Protein AF-A0A934MXG6-F1 (afdb_monomer_lite)

Organism: NCBI:txid2798579

pLDDT: mean 92.07, std 7.27, range [56.06, 98.56]

Radius of gyration: 24.78 Å; chains: 1; bounding box: 54×36×82 Å

Foldseek 3Di:
DALVLLLVLLVVLLVLQVVQVHQALQPDDLVSVLVSLCSNCVSLDVVQWDWDDDPQWIKTKHQPVVSHPDPDDARKMWMWTFRFPDRDSVSSSNGTRHIAITPDPDRGRSVSSVVVSCLSVDAAAEAELDPAWAWAAAPVRPHTPDIHGHDPQHKDWDWDWDWDDDDVPHTDIDIDTHDIDRDDDDDRSYAYEHAPVSQVSCVVVVDDDPRYWYFCCDPQFDADPVRHGPYGNDTDHD

Secondary structure (DSSP, 8-state):
--HHHHHHHHHHHHHHHHHTT-S-STTS-HHHHHHHHHHHHHHH-GGG-EEEE-SS-EEEEEEHHHH--SS-----EEEEEE--SS-SHHHHHHTEEEEEESS---S-HHHHHHHHHHHHHPPPEEEE-SSS-EEEE-TTSSSEEEEEPBPSS--EEEEEEEEEEEETTEEEEEEEEEEEES-PPP-TTEEEE--HHHHHHHHHTT---TTEEEE--STTEEE-TTS-EEEES-EE--

Structure (mmCIF, N/CA/C/O backbone):
data_AF-A0A934MXG6-F1
#
_entry.id   AF-A0A934MXG6-F1
#
loop_
_atom_site.group_PDB
_atom_site.id
_atom_site.type_symbol
_atom_site.label_atom_id
_atom_site.label_alt_id
_atom_site.label_comp_id
_atom_site.label_asym_id
_atom_site.label_entity_id
_atom_site.label_seq_id
_atom_site.pdbx_PDB_ins_code
_atom_site.Cartn_x
_atom_site.Cartn_y
_atom_site.Cartn_z
_atom_site.occupancy
_atom_site.B_iso_or_equiv
_atom_site.auth_seq_id
_atom_site.auth_comp_id
_atom_site.auth_asym_id
_atom_site.auth_atom_id
_atom_site.pdbx_PDB_model_num
ATOM 1 N N . MET A 1 1 ? -5.943 11.623 8.301 1.00 87.12 1 MET A N 1
ATOM 2 C CA . MET A 1 1 ? -4.930 11.814 9.369 1.00 87.12 1 MET A CA 1
ATOM 3 C C . MET A 1 1 ? -3.563 11.360 8.853 1.00 87.12 1 MET A C 1
ATOM 5 O O . MET A 1 1 ? -3.504 10.865 7.738 1.00 87.12 1 MET A O 1
ATOM 9 N N . ASN A 1 2 ? -2.461 11.552 9.590 1.00 85.00 2 ASN A N 1
ATOM 10 C CA . ASN A 1 2 ? -1.166 10.988 9.172 1.00 85.00 2 ASN A CA 1
ATOM 11 C C . ASN A 1 2 ? -0.964 9.570 9.741 1.00 85.00 2 ASN A C 1
ATOM 13 O O . ASN A 1 2 ? -1.601 9.197 10.732 1.00 85.00 2 ASN A O 1
ATOM 17 N N . LYS A 1 3 ? -0.053 8.806 9.130 1.00 87.62 3 LYS A N 1
ATOM 18 C CA . LYS A 1 3 ? 0.236 7.415 9.495 1.00 87.62 3 LYS A CA 1
ATOM 19 C C . LYS A 1 3 ? 0.686 7.240 10.951 1.00 87.62 3 LYS A C 1
ATOM 21 O O . LYS A 1 3 ? 0.215 6.333 11.631 1.00 87.62 3 LYS A O 1
ATOM 26 N N . GLN A 1 4 ? 1.529 8.138 11.463 1.00 89.44 4 GLN A N 1
ATOM 27 C CA . GLN A 1 4 ? 2.021 8.088 12.849 1.00 89.44 4 GLN A CA 1
ATOM 28 C C . GLN A 1 4 ? 0.892 8.257 13.874 1.00 89.44 4 GLN A C 1
ATOM 30 O O . GLN A 1 4 ? 0.852 7.561 14.888 1.00 89.44 4 GLN A O 1
ATOM 35 N N . SER A 1 5 ? -0.067 9.141 13.597 1.00 92.75 5 SER A N 1
ATOM 36 C CA . SER A 1 5 ? -1.247 9.316 14.440 1.00 92.75 5 SER A CA 1
ATOM 37 C C . SER A 1 5 ? -2.111 8.052 14.467 1.00 92.75 5 SER A C 1
ATOM 39 O O . SER A 1 5 ? -2.560 7.662 15.541 1.00 92.75 5 SER A O 1
ATOM 41 N N . LEU A 1 6 ? -2.302 7.377 13.326 1.00 94.06 6 LEU A N 1
ATOM 42 C CA . LEU A 1 6 ? -3.074 6.131 13.274 1.00 94.06 6 LEU A CA 1
ATOM 43 C C . LEU A 1 6 ? -2.370 5.003 14.044 1.00 94.06 6 LEU A C 1
ATOM 45 O O . LEU A 1 6 ? -2.997 4.334 14.865 1.00 94.06 6 LEU A O 1
ATOM 49 N N . ILE A 1 7 ? -1.056 4.845 13.845 1.00 94.31 7 ILE A N 1
ATOM 50 C CA . ILE A 1 7 ? -0.227 3.888 14.596 1.00 94.31 7 ILE A CA 1
ATOM 51 C C . ILE A 1 7 ? -0.359 4.125 16.103 1.00 94.31 7 ILE A C 1
ATOM 53 O O . ILE A 1 7 ? -0.551 3.175 16.863 1.00 94.31 7 ILE A O 1
ATOM 57 N N . SER A 1 8 ? -0.296 5.384 16.545 1.00 96.88 8 SER A N 1
ATOM 58 C CA . SER A 1 8 ? -0.428 5.735 17.961 1.00 96.88 8 SER A CA 1
ATOM 59 C C . SER A 1 8 ? -1.790 5.335 18.537 1.00 96.88 8 SER A C 1
ATOM 61 O O . SER A 1 8 ? -1.841 4.747 19.617 1.00 96.88 8 SER A O 1
ATOM 63 N N . VAL A 1 9 ? -2.884 5.605 17.818 1.00 97.88 9 VAL A N 1
ATOM 64 C CA . VAL A 1 9 ? -4.248 5.244 18.246 1.00 97.88 9 VAL A CA 1
ATOM 65 C C . VAL A 1 9 ? -4.397 3.728 18.379 1.00 97.88 9 VAL A C 1
ATOM 67 O O . VAL A 1 9 ? -4.868 3.240 19.407 1.00 97.88 9 VAL A O 1
ATOM 70 N N . LEU A 1 10 ? -3.947 2.973 17.375 1.00 96.88 10 LEU A N 1
ATOM 71 C CA . LEU A 1 10 ? -4.023 1.511 17.384 1.00 96.88 10 LEU A CA 1
ATOM 72 C C . LEU A 1 10 ? -3.145 0.890 18.478 1.00 96.88 10 LEU A C 1
ATOM 74 O O . LEU A 1 10 ? -3.556 -0.067 19.131 1.00 96.88 10 LEU A O 1
ATOM 78 N N . THR A 1 11 ? -1.967 1.462 18.731 1.00 97.81 11 THR A N 1
ATOM 79 C CA . THR A 1 11 ? -1.067 1.001 19.799 1.00 97.81 11 THR A CA 1
ATOM 80 C C . THR A 1 11 ? -1.686 1.216 21.181 1.00 97.81 11 THR A C 1
ATOM 82 O O . THR A 1 11 ? -1.666 0.303 22.002 1.00 97.81 11 THR A O 1
ATOM 85 N N . GLN A 1 12 ? -2.321 2.366 21.425 1.00 98.31 12 GLN A N 1
ATOM 86 C CA . GLN A 1 12 ? -3.043 2.623 22.679 1.00 98.31 12 GLN A CA 1
ATOM 87 C C . GLN A 1 12 ? -4.231 1.669 22.861 1.00 98.31 12 GLN A C 1
ATOM 89 O O . GLN A 1 12 ? -4.420 1.111 23.940 1.00 98.31 12 GLN A O 1
ATOM 94 N N . ALA A 1 13 ? -5.011 1.433 21.800 1.00 97.88 13 ALA A N 1
ATOM 95 C CA . ALA A 1 13 ? -6.092 0.451 21.824 1.00 97.88 13 ALA A CA 1
ATOM 96 C C . ALA A 1 13 ? -5.565 -0.941 22.203 1.00 97.88 13 ALA A C 1
ATOM 98 O O . ALA A 1 13 ? -6.087 -1.569 23.120 1.00 97.88 13 ALA A O 1
ATOM 99 N N . ARG A 1 14 ? -4.482 -1.388 21.557 1.00 97.56 14 ARG A N 1
ATOM 100 C CA . ARG A 1 14 ? -3.792 -2.650 21.853 1.00 97.56 14 ARG A CA 1
ATOM 101 C C . ARG A 1 14 ? -3.329 -2.748 23.309 1.00 97.56 14 ARG A C 1
ATOM 103 O O . ARG A 1 14 ? -3.493 -3.804 23.917 1.00 97.56 14 ARG A O 1
ATOM 110 N N . GLU A 1 15 ? -2.760 -1.685 23.874 1.00 98.19 15 GLU A N 1
ATOM 111 C CA . GLU A 1 15 ? -2.319 -1.657 25.276 1.00 98.19 15 GLU A CA 1
ATOM 112 C C . GLU A 1 15 ? -3.477 -1.886 26.251 1.00 98.19 15 GLU A C 1
ATOM 114 O O . GLU A 1 15 ? -3.315 -2.635 27.215 1.00 98.19 15 GLU A O 1
ATOM 119 N N . VAL A 1 16 ? -4.660 -1.326 25.974 1.00 98.12 16 VAL A N 1
ATOM 120 C CA . VAL A 1 16 ? -5.863 -1.595 26.776 1.00 98.12 16 VAL A CA 1
ATOM 121 C C . VAL A 1 16 ? -6.206 -3.084 26.748 1.00 98.12 16 VAL A C 1
ATOM 123 O O . VAL A 1 16 ? -6.416 -3.664 27.816 1.00 98.12 16 VAL A O 1
ATOM 126 N N . ILE A 1 17 ? -6.190 -3.720 25.567 1.00 97.50 17 ILE A N 1
ATOM 127 C CA . ILE A 1 17 ? -6.465 -5.162 25.427 1.00 97.50 17 ILE A CA 1
ATOM 128 C C . ILE A 1 17 ? -5.472 -5.971 26.271 1.00 97.50 17 ILE A C 1
ATOM 130 O O . ILE A 1 17 ? -5.886 -6.719 27.153 1.00 97.50 17 ILE A O 1
ATOM 134 N N . ILE A 1 18 ? -4.169 -5.742 26.095 1.00 97.50 18 ILE A N 1
ATOM 135 C CA . ILE A 1 18 ? -3.119 -6.478 26.817 1.00 97.50 18 ILE A CA 1
ATOM 136 C C . ILE A 1 18 ? -3.210 -6.257 28.331 1.00 97.50 18 ILE A C 1
ATOM 138 O O . ILE A 1 18 ? -3.056 -7.199 29.106 1.00 97.50 18 ILE A O 1
ATOM 142 N N . SER A 1 19 ? -3.485 -5.027 28.772 1.00 97.44 19 SER A N 1
ATOM 143 C CA . SER A 1 19 ? -3.585 -4.693 30.199 1.00 97.44 19 SER A CA 1
ATOM 144 C C . SER A 1 19 ? -4.732 -5.414 30.913 1.00 97.44 19 SER A C 1
ATOM 146 O O . SER A 1 19 ? -4.683 -5.593 32.130 1.00 97.44 19 SER A O 1
ATOM 148 N N . SER A 1 20 ? -5.746 -5.858 30.163 1.00 95.44 20 SER A N 1
ATOM 149 C CA . SER A 1 20 ? -6.853 -6.657 30.691 1.00 95.44 20 SER A CA 1
ATOM 150 C C . SER A 1 20 ? -6.495 -8.136 30.898 1.00 95.44 20 SER A C 1
ATOM 152 O O . SER A 1 20 ? -7.238 -8.845 31.573 1.00 95.44 20 SER A O 1
ATOM 154 N N . GLY A 1 21 ? -5.350 -8.585 30.366 1.00 96.25 21 GLY A N 1
ATOM 155 C CA . GLY A 1 21 ? -4.920 -9.985 30.349 1.00 96.25 21 GLY A CA 1
ATOM 156 C C . GLY A 1 21 ? -5.363 -10.761 29.105 1.00 96.25 21 GLY A C 1
ATOM 157 O O . GLY A 1 21 ? -4.988 -11.922 28.962 1.00 96.25 21 GLY A O 1
ATOM 158 N N . GLU A 1 22 ? -6.112 -10.124 28.205 1.00 96.50 22 GLU A N 1
ATOM 159 C CA . GLU A 1 22 ? -6.634 -10.731 26.982 1.00 96.50 22 GLU A CA 1
ATOM 160 C C . GLU A 1 22 ? -5.772 -10.402 25.753 1.00 96.50 22 GLU A C 1
ATOM 162 O O . GLU A 1 22 ? -5.008 -9.435 25.729 1.00 96.50 22 GLU A O 1
ATOM 167 N N . SER A 1 23 ? -5.934 -11.186 24.686 1.00 94.88 23 SER A N 1
ATOM 168 C CA . SER A 1 23 ? -5.445 -10.848 23.337 1.00 94.88 23 SER A CA 1
ATOM 169 C C . SER A 1 23 ? -6.574 -10.618 22.328 1.00 94.88 23 SER A C 1
ATOM 171 O O . SER A 1 23 ? -6.364 -10.019 21.270 1.00 94.88 23 SER A O 1
ATOM 173 N N . SER A 1 24 ? -7.788 -11.060 22.659 1.00 95.56 24 SER A N 1
ATOM 174 C CA . SER A 1 24 ? -8.982 -10.914 21.836 1.00 95.56 24 SER A CA 1
ATOM 175 C C . SER A 1 24 ? -9.861 -9.789 22.359 1.00 95.56 24 SER A C 1
ATOM 177 O O . SER A 1 24 ? -10.189 -9.748 23.543 1.00 95.56 24 SER A O 1
ATOM 179 N N . PHE A 1 25 ? -10.320 -8.910 21.468 1.00 96.75 25 PHE A N 1
ATOM 180 C CA . PHE A 1 25 ? -11.330 -7.919 21.824 1.00 96.75 25 PHE A CA 1
ATOM 181 C C . PHE A 1 25 ? -12.631 -8.575 22.289 1.00 96.75 25 PHE A C 1
ATOM 183 O O . PHE A 1 25 ? -13.301 -8.039 23.168 1.00 96.75 25 PHE A O 1
ATOM 190 N N . TYR A 1 26 ? -12.989 -9.733 21.727 1.00 95.44 26 TYR A N 1
ATOM 191 C CA . TYR A 1 26 ? -14.236 -10.423 22.049 1.00 95.44 26 TYR A CA 1
ATOM 192 C C . TYR A 1 26 ? -14.330 -10.800 23.535 1.00 95.44 26 TYR A C 1
ATOM 194 O O . TYR A 1 26 ? -15.397 -10.634 24.133 1.00 95.44 26 TYR A O 1
ATOM 202 N N . GLU A 1 27 ? -13.208 -11.202 24.134 1.00 96.25 27 GLU A N 1
ATOM 203 C CA . GLU A 1 27 ? -13.100 -11.631 25.537 1.00 96.25 27 GLU A CA 1
ATOM 204 C C . GLU A 1 27 ? -13.075 -10.459 26.535 1.00 96.25 27 GLU A C 1
ATOM 206 O O . GLU A 1 27 ? -13.244 -10.644 27.741 1.00 96.25 27 GLU A O 1
ATOM 211 N N . LEU A 1 28 ? -12.921 -9.219 26.056 1.00 97.56 28 LEU A N 1
ATOM 212 C CA . LEU A 1 28 ? -12.885 -8.054 26.932 1.00 97.56 28 LEU A CA 1
ATOM 213 C C . LEU A 1 28 ? -14.199 -7.849 27.683 1.00 97.56 28 LEU A C 1
ATOM 215 O O . LEU A 1 28 ? -15.308 -7.990 27.153 1.00 97.56 28 LEU A O 1
ATOM 219 N N . LYS A 1 29 ? -14.073 -7.356 28.916 1.00 97.44 29 LYS A N 1
ATOM 220 C CA . LYS A 1 29 ? -15.224 -6.861 29.672 1.00 97.44 29 LYS A CA 1
ATOM 221 C C . LYS A 1 29 ? -15.888 -5.706 28.909 1.00 97.44 29 LYS A C 1
ATOM 223 O O . LYS A 1 29 ? -15.181 -4.885 28.321 1.00 97.44 29 LYS A O 1
ATOM 228 N N . PRO A 1 30 ? -17.223 -5.544 28.991 1.00 97.00 30 PRO A N 1
ATOM 229 C CA . PRO A 1 30 ? -17.938 -4.484 28.271 1.00 97.00 30 PRO A CA 1
ATOM 230 C C . PRO A 1 30 ? -17.382 -3.073 28.508 1.00 97.00 30 PRO A C 1
ATOM 232 O O . PRO A 1 30 ? -17.355 -2.251 27.600 1.00 97.00 30 PRO A O 1
ATOM 235 N N . ARG A 1 31 ? -16.894 -2.800 29.723 1.00 96.94 31 ARG A N 1
ATOM 236 C CA . ARG A 1 31 ? -16.182 -1.563 30.067 1.00 96.94 31 ARG A CA 1
ATOM 237 C C . ARG A 1 31 ? -14.962 -1.334 29.171 1.00 96.94 31 ARG A C 1
ATOM 239 O O . ARG A 1 31 ? -14.821 -0.249 28.623 1.00 96.94 31 ARG A O 1
ATOM 246 N N . ASP A 1 32 ? -14.087 -2.327 29.052 1.00 97.81 32 ASP A N 1
ATOM 247 C CA . ASP A 1 32 ? -12.802 -2.174 28.367 1.00 97.81 32 ASP A CA 1
ATOM 248 C C . ASP A 1 32 ? -13.001 -2.180 26.838 1.00 97.81 32 ASP A C 1
ATOM 250 O O . ASP A 1 32 ? -12.331 -1.425 26.136 1.00 97.81 32 ASP A O 1
ATOM 254 N N . LYS A 1 33 ? -14.026 -2.892 26.331 1.00 98.44 33 LYS A N 1
ATOM 255 C CA . LYS A 1 33 ? -14.506 -2.753 24.938 1.00 98.44 33 LYS A CA 1
ATOM 256 C C . LYS A 1 33 ? -14.863 -1.307 24.599 1.00 98.44 33 LYS A C 1
ATOM 258 O O . LYS A 1 33 ? -14.431 -0.795 23.571 1.00 98.44 33 LYS A O 1
ATOM 263 N N . LYS A 1 34 ? -15.626 -0.640 25.474 1.00 98.38 34 LYS A N 1
ATOM 264 C CA . LYS A 1 34 ? -16.016 0.767 25.296 1.00 98.38 34 LYS A CA 1
ATOM 265 C C . LYS A 1 34 ? -14.810 1.703 25.322 1.00 98.38 34 LYS A C 1
ATOM 267 O O . LYS A 1 34 ? -14.761 2.620 24.517 1.00 98.38 34 LYS A O 1
ATOM 272 N N . VAL A 1 35 ? -13.825 1.446 26.188 1.00 98.38 35 VAL A N 1
ATOM 273 C CA . VAL A 1 35 ? -12.574 2.227 26.224 1.00 98.38 35 VAL A CA 1
ATOM 274 C C . VAL A 1 35 ? -11.819 2.110 24.900 1.00 98.38 35 VAL A C 1
ATOM 276 O O . VAL A 1 35 ? -11.440 3.129 24.330 1.00 98.38 35 VAL A O 1
ATOM 279 N N . VAL A 1 36 ? -11.635 0.892 24.382 1.00 98.56 36 VAL A N 1
ATOM 280 C CA . VAL A 1 36 ? -10.986 0.670 23.079 1.00 98.56 36 VAL A CA 1
ATOM 281 C C . VAL A 1 36 ? -11.765 1.350 21.951 1.00 98.56 36 VAL A C 1
ATOM 283 O O . VAL A 1 36 ? -11.168 2.054 21.141 1.00 98.56 36 VAL A O 1
ATOM 286 N N . PHE A 1 37 ? -13.090 1.191 21.919 1.00 98.56 37 PHE A N 1
ATOM 287 C CA . PHE A 1 37 ? -13.949 1.839 20.927 1.00 98.56 37 PHE A CA 1
ATOM 288 C C . PHE A 1 37 ? -13.811 3.364 20.960 1.00 98.56 37 PHE A C 1
ATOM 290 O O . PHE A 1 37 ? -13.547 3.975 19.930 1.00 98.56 37 PHE A O 1
ATOM 297 N N . ASP A 1 38 ? -13.907 3.980 22.141 1.00 98.50 38 ASP A N 1
ATOM 298 C CA . ASP A 1 38 ? -13.790 5.432 22.296 1.00 98.50 38 ASP A CA 1
ATOM 299 C C . ASP A 1 38 ? -12.409 5.941 21.880 1.00 98.50 38 ASP A C 1
ATOM 301 O O . ASP A 1 38 ? -12.314 6.983 21.232 1.00 98.50 38 ASP A O 1
ATOM 305 N N . LEU A 1 39 ? -11.339 5.220 22.227 1.00 98.31 39 LEU A N 1
ATOM 306 C CA . LEU A 1 39 ? -9.979 5.564 21.808 1.00 98.31 39 LEU A CA 1
ATOM 307 C C . LEU A 1 39 ? -9.860 5.583 20.282 1.00 98.31 39 LEU A C 1
ATOM 309 O O . LEU A 1 39 ? -9.341 6.548 19.720 1.00 98.31 39 LEU A O 1
ATOM 313 N N . VAL A 1 40 ? -10.365 4.546 19.611 1.00 98.19 40 VAL A N 1
ATOM 314 C CA . VAL A 1 40 ? -10.256 4.406 18.155 1.00 98.19 40 VAL A CA 1
ATOM 315 C C . VAL A 1 40 ? -11.153 5.411 17.429 1.00 98.19 40 VAL A C 1
ATOM 317 O O . VAL A 1 40 ? -10.662 6.160 16.585 1.00 98.19 40 VAL A O 1
ATOM 320 N N . ILE A 1 41 ? -12.438 5.499 17.791 1.00 97.94 41 ILE A N 1
ATOM 321 C CA . ILE A 1 41 ? -13.401 6.414 17.160 1.00 97.94 41 ILE A CA 1
ATOM 322 C C . ILE A 1 41 ? -12.981 7.875 17.335 1.00 97.94 41 ILE A C 1
ATOM 324 O O . ILE A 1 41 ? -13.028 8.643 16.373 1.00 97.94 41 ILE A O 1
ATOM 328 N N . ASN A 1 42 ? -12.543 8.281 18.531 1.00 97.38 42 ASN A N 1
ATOM 329 C CA . ASN A 1 42 ? -12.123 9.665 18.762 1.00 97.38 42 ASN A CA 1
ATOM 330 C C . ASN A 1 42 ? -10.749 9.959 18.153 1.00 97.38 42 ASN A C 1
ATOM 332 O O . ASN A 1 42 ? -10.539 11.055 17.635 1.00 97.38 42 ASN A O 1
ATOM 336 N N . GLY A 1 43 ? -9.827 8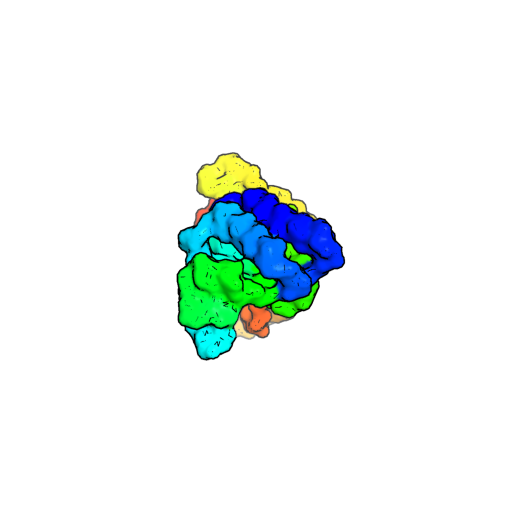.994 18.197 1.00 96.62 43 GLY A N 1
ATOM 337 C CA . GLY A 1 43 ? -8.478 9.143 17.657 1.00 96.62 43 GLY A CA 1
ATOM 338 C C . GLY A 1 43 ? -8.444 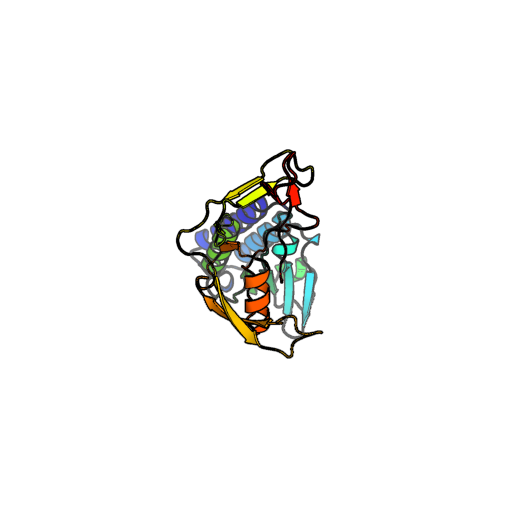9.268 16.133 1.00 96.62 43 GLY A C 1
ATOM 339 O O . GLY A 1 43 ? -7.672 10.061 15.596 1.00 96.62 43 GLY A O 1
ATOM 340 N N . ILE A 1 44 ? -9.302 8.519 15.438 1.00 96.12 44 ILE A N 1
ATOM 341 C CA . ILE A 1 44 ? -9.462 8.588 13.978 1.00 96.12 44 ILE A CA 1
ATOM 342 C C . ILE A 1 44 ? -10.433 9.713 13.579 1.00 96.12 44 ILE A C 1
ATOM 344 O O . ILE A 1 44 ? -10.235 10.398 12.573 1.00 96.12 44 ILE A O 1
ATOM 348 N N . GLY A 1 45 ? -11.456 9.943 14.402 1.00 95.94 45 GLY A N 1
ATOM 349 C CA . GLY A 1 45 ? -12.523 10.910 14.189 1.00 95.94 45 GLY A CA 1
ATOM 350 C C . GLY A 1 45 ? -13.792 10.242 13.662 1.00 95.94 45 GLY A C 1
ATOM 351 O O . GLY A 1 45 ? -13.816 9.720 12.554 1.00 95.94 45 GLY A O 1
ATOM 352 N N . ALA A 1 46 ? -14.885 10.347 14.421 1.00 93.38 46 ALA A N 1
ATOM 353 C CA . ALA A 1 46 ? -16.162 9.678 14.147 1.00 93.38 46 ALA A CA 1
ATOM 354 C C . ALA A 1 46 ? -16.715 9.867 12.721 1.00 93.38 46 ALA A C 1
ATOM 356 O O . ALA A 1 46 ? -17.357 8.972 12.188 1.00 93.38 46 ALA A O 1
ATOM 357 N N . ARG A 1 47 ? -16.447 11.010 12.075 1.00 93.88 47 ARG A N 1
ATOM 358 C CA . ARG A 1 47 ? -16.895 11.293 10.697 1.00 93.88 47 ARG A CA 1
ATOM 359 C C . ARG A 1 47 ? -16.199 10.454 9.624 1.00 93.88 47 ARG A C 1
ATOM 361 O O . ARG A 1 47 ? -16.643 10.479 8.484 1.00 93.88 47 ARG A O 1
ATOM 368 N N . GLN A 1 48 ? -15.099 9.792 9.968 1.00 94.88 48 GLN A N 1
ATOM 369 C CA . GLN A 1 48 ? -14.386 8.891 9.066 1.00 94.88 48 GLN A CA 1
ATOM 370 C C . GLN A 1 48 ? -14.975 7.479 9.067 1.00 94.88 48 GLN A C 1
ATOM 372 O O . GLN A 1 48 ? -14.595 6.670 8.229 1.00 94.88 48 GLN A O 1
ATOM 377 N N . PHE A 1 49 ? -15.877 7.178 10.005 1.00 96.25 49 PHE A N 1
ATOM 378 C CA . PHE A 1 49 ? -16.522 5.879 10.073 1.00 96.25 49 PHE A CA 1
ATOM 379 C C . PHE A 1 49 ? -17.827 5.892 9.290 1.00 96.25 49 PHE A C 1
ATOM 381 O O . PHE A 1 49 ? -18.697 6.733 9.525 1.00 96.25 49 PHE A O 1
ATOM 388 N N . SER A 1 50 ? -17.970 4.923 8.394 1.00 96.31 50 SER A N 1
ATOM 389 C CA . SER A 1 50 ? -19.265 4.544 7.851 1.00 96.31 50 SER A CA 1
ATOM 390 C C . SER A 1 50 ? -19.950 3.606 8.835 1.00 96.31 50 SER A C 1
ATOM 392 O O . SER A 1 50 ? -19.321 2.699 9.387 1.00 96.31 50 SER A O 1
ATOM 394 N N . THR A 1 51 ? -21.240 3.822 9.059 1.00 96.38 51 THR A N 1
ATOM 395 C CA . THR A 1 51 ? -22.062 2.939 9.882 1.00 96.38 51 THR A CA 1
ATOM 396 C C . THR A 1 51 ? -23.169 2.339 9.049 1.00 96.38 51 THR A C 1
ATOM 398 O O . THR A 1 51 ? -23.921 3.079 8.413 1.00 96.38 51 THR A O 1
ATOM 401 N N . ASP A 1 52 ? -23.304 1.028 9.105 1.00 94.00 52 ASP A N 1
ATOM 402 C CA . ASP A 1 52 ? -24.363 0.297 8.419 1.00 94.00 52 ASP A CA 1
ATOM 403 C C . ASP A 1 52 ? -24.697 -0.972 9.224 1.00 94.00 52 ASP A C 1
ATOM 405 O O . ASP A 1 52 ? -24.121 -1.205 10.293 1.00 94.00 52 ASP A O 1
ATOM 409 N N . GLY A 1 53 ? -25.709 -1.725 8.815 1.00 89.56 53 GLY A N 1
ATOM 410 C CA . GLY A 1 53 ? -26.178 -2.890 9.551 1.00 89.56 53 GLY A CA 1
ATOM 411 C C . GLY A 1 53 ? -27.122 -3.764 8.743 1.00 89.56 53 GLY A C 1
ATOM 412 O O . GLY A 1 53 ? -27.734 -3.326 7.770 1.00 89.56 53 GLY A O 1
ATOM 413 N N . ASP A 1 54 ? -27.244 -5.014 9.169 1.00 84.50 54 ASP A N 1
ATOM 414 C CA . ASP A 1 54 ? -28.130 -5.999 8.568 1.00 84.50 54 ASP A CA 1
ATOM 415 C C . AS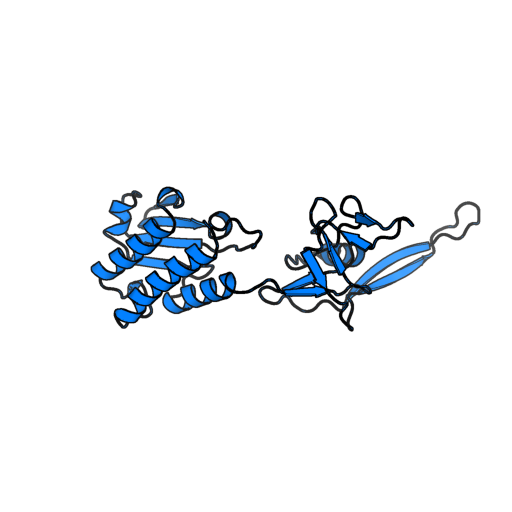P A 1 54 ? -28.968 -6.723 9.641 1.00 84.50 54 ASP A C 1
ATOM 417 O O . ASP A 1 54 ? -29.231 -6.190 10.719 1.00 84.50 54 ASP A O 1
ATOM 421 N N . SER A 1 55 ? -29.466 -7.923 9.330 1.00 82.12 55 SER A N 1
ATOM 422 C CA . SER A 1 55 ? -30.306 -8.688 10.253 1.00 82.12 55 SER A CA 1
ATOM 423 C C . SER A 1 55 ? -29.601 -9.169 11.526 1.00 82.12 55 SER A C 1
ATOM 425 O O . SER A 1 55 ? -30.298 -9.517 12.479 1.00 82.12 55 SER A O 1
ATOM 427 N N . ASP A 1 56 ? -28.267 -9.262 11.542 1.00 82.81 56 ASP A N 1
ATOM 428 C CA . ASP A 1 56 ? -27.511 -9.853 12.650 1.00 82.81 56 ASP A CA 1
ATOM 429 C C . ASP A 1 56 ? -26.741 -8.836 13.509 1.00 82.81 56 ASP A C 1
ATOM 431 O O . ASP A 1 56 ? -26.329 -9.162 14.633 1.00 82.81 56 ASP A O 1
ATOM 435 N N . GLY A 1 57 ? -26.648 -7.586 13.049 1.00 91.56 57 GLY A N 1
ATOM 436 C CA . GLY A 1 57 ? -26.117 -6.480 13.827 1.00 91.56 57 GLY A CA 1
ATOM 437 C C . GLY A 1 57 ? -25.770 -5.245 13.003 1.00 91.56 57 GLY A C 1
ATOM 438 O O . GLY A 1 57 ? -26.190 -5.066 11.864 1.00 91.56 57 GLY A O 1
ATOM 439 N N . CYS A 1 58 ? -24.977 -4.374 13.616 1.00 94.94 58 CYS A N 1
ATOM 440 C CA . CYS A 1 58 ? -24.477 -3.141 13.026 1.00 94.94 58 CYS A CA 1
ATOM 441 C C . CYS A 1 58 ? -22.952 -3.102 13.080 1.00 94.94 58 CYS A C 1
ATOM 443 O O . CYS A 1 58 ? -22.324 -3.629 14.006 1.00 94.94 58 CYS A O 1
ATOM 445 N N . PHE A 1 59 ? -22.360 -2.390 12.131 1.00 94.56 59 PHE A N 1
ATOM 446 C CA . PHE A 1 59 ? -20.930 -2.167 12.047 1.00 94.56 59 PHE A CA 1
ATOM 447 C C . PHE A 1 59 ? -20.592 -0.684 11.941 1.00 94.56 59 PHE A C 1
ATOM 449 O O . PHE A 1 59 ? -21.326 0.111 11.359 1.00 94.56 59 PHE A O 1
ATOM 456 N N . ALA A 1 60 ? -19.449 -0.322 12.516 1.00 97.00 60 ALA A N 1
ATOM 457 C CA . ALA A 1 60 ? -18.767 0.938 12.266 1.00 97.00 60 ALA A CA 1
ATOM 458 C C . ALA A 1 60 ? -17.423 0.607 11.625 1.00 97.00 60 ALA A C 1
ATOM 460 O O . ALA A 1 60 ? -16.624 -0.115 12.223 1.00 97.00 60 ALA A O 1
ATOM 461 N N . SER A 1 61 ? -17.186 1.120 10.425 1.00 96.00 61 SER A N 1
ATOM 462 C CA . SER A 1 61 ? -16.048 0.753 9.583 1.00 96.00 61 SER A CA 1
ATOM 463 C C . SER A 1 61 ? -15.302 1.977 9.062 1.00 96.00 61 SER A C 1
ATOM 465 O O . SER A 1 61 ? -15.920 3.003 8.779 1.00 96.00 61 SER A O 1
ATOM 467 N N . ALA A 1 62 ? -13.979 1.886 8.951 1.00 95.25 62 ALA A N 1
ATOM 468 C CA . ALA A 1 62 ? -13.146 2.908 8.327 1.00 95.25 62 ALA A CA 1
ATOM 469 C C . ALA A 1 62 ? -12.049 2.266 7.466 1.00 95.25 62 ALA A C 1
ATOM 471 O O . ALA A 1 62 ? -11.300 1.410 7.943 1.00 95.25 62 ALA A O 1
ATOM 472 N N . ASP A 1 63 ? -11.939 2.732 6.224 1.00 92.50 63 ASP A N 1
ATOM 473 C CA . ASP A 1 63 ? -10.908 2.342 5.257 1.00 92.50 63 ASP A CA 1
ATOM 474 C C . ASP A 1 63 ? -9.561 2.975 5.642 1.00 92.50 63 ASP A C 1
ATOM 476 O O . ASP A 1 63 ? -9.422 4.200 5.683 1.00 92.50 63 ASP A O 1
ATOM 480 N N . VAL A 1 64 ? -8.555 2.147 5.932 1.00 91.44 64 VAL A N 1
ATOM 481 C CA . VAL A 1 64 ? -7.232 2.611 6.371 1.00 91.44 64 VAL A CA 1
ATOM 482 C C . VAL A 1 64 ? -6.527 3.428 5.290 1.00 91.44 64 VAL A C 1
ATOM 484 O O . VAL A 1 64 ? -5.904 4.438 5.625 1.00 91.44 64 VAL A O 1
ATOM 487 N N . GLY A 1 65 ? -6.635 3.030 4.022 1.00 87.38 65 GLY A N 1
ATOM 488 C CA . GLY A 1 65 ? -6.053 3.743 2.886 1.00 87.38 65 GLY A CA 1
ATOM 489 C C . GLY A 1 65 ? -6.667 5.131 2.702 1.00 87.38 65 GLY A C 1
ATOM 490 O O . GLY A 1 65 ? -5.954 6.088 2.418 1.00 87.38 65 GLY A O 1
ATOM 491 N N . ALA A 1 66 ? -7.969 5.282 2.958 1.00 88.56 66 ALA A N 1
ATOM 492 C CA . ALA A 1 66 ? -8.635 6.585 2.956 1.00 88.56 66 ALA A CA 1
ATOM 493 C C . ALA A 1 66 ? -8.266 7.456 4.175 1.00 88.56 66 ALA A C 1
ATOM 495 O O . ALA A 1 66 ? -8.314 8.689 4.106 1.00 88.56 66 ALA A O 1
ATOM 496 N N . LEU A 1 67 ? -7.900 6.837 5.306 1.00 88.88 67 LEU A N 1
ATOM 497 C CA . LEU A 1 67 ? -7.504 7.550 6.523 1.00 88.88 67 LEU A CA 1
ATOM 498 C C . LEU A 1 67 ? -6.112 8.171 6.431 1.00 88.88 67 LEU A C 1
ATOM 500 O O . LEU A 1 67 ? -5.902 9.246 7.007 1.00 88.88 67 LEU A O 1
ATOM 504 N N . ILE A 1 68 ? -5.158 7.498 5.790 1.00 85.31 68 ILE A N 1
ATOM 505 C CA . ILE A 1 68 ? -3.771 7.956 5.682 1.00 85.31 68 ILE A CA 1
ATOM 506 C C . ILE A 1 68 ? -3.588 8.800 4.422 1.00 85.31 68 ILE A C 1
ATOM 508 O O . ILE A 1 68 ? -3.961 8.422 3.324 1.00 85.31 68 ILE A O 1
ATOM 512 N N . SER A 1 69 ? -3.027 9.996 4.586 1.00 66.06 69 SER A N 1
ATOM 513 C CA . SER A 1 69 ? -2.810 10.934 3.479 1.00 66.06 69 SER A CA 1
ATOM 514 C C . SER A 1 69 ? -1.484 10.721 2.737 1.00 66.06 69 SER A C 1
ATOM 516 O O . SER A 1 69 ? -1.027 11.644 2.067 1.00 66.06 69 SER A O 1
ATOM 518 N N . ASP A 1 70 ? -0.807 9.593 2.953 1.00 64.06 70 ASP A N 1
ATOM 519 C CA . ASP A 1 70 ? 0.437 9.253 2.262 1.00 64.06 70 ASP A CA 1
ATOM 520 C C . ASP A 1 70 ? 0.158 8.256 1.129 1.00 64.06 70 ASP A C 1
ATOM 522 O O . ASP A 1 70 ? -0.845 7.551 1.156 1.00 64.06 70 ASP A O 1
ATOM 526 N N . ASP A 1 71 ? 1.025 8.206 0.111 1.00 56.06 71 ASP A N 1
ATOM 527 C CA . ASP A 1 71 ? 0.878 7.331 -1.068 1.00 56.06 71 ASP A CA 1
ATOM 528 C C . ASP A 1 71 ? 1.048 5.826 -0.731 1.00 56.06 71 ASP A C 1
ATOM 530 O O . ASP A 1 71 ? 1.399 5.010 -1.589 1.00 56.06 71 ASP A O 1
ATOM 534 N N . THR A 1 72 ? 0.842 5.430 0.530 1.00 63.00 72 THR A N 1
ATOM 535 C CA . THR A 1 72 ? 0.881 4.033 0.950 1.00 63.00 72 THR A CA 1
ATOM 536 C C . THR A 1 72 ? -0.397 3.348 0.478 1.00 63.00 72 THR A C 1
ATOM 538 O O . THR A 1 72 ? -1.479 3.579 1.011 1.00 63.00 72 THR A O 1
ATOM 541 N N . PHE A 1 73 ? -0.274 2.456 -0.502 1.00 64.44 73 PHE A N 1
ATOM 542 C CA . PHE A 1 73 ? -1.384 1.591 -0.885 1.00 64.44 73 PHE A CA 1
ATOM 543 C C . PHE A 1 73 ? -1.625 0.548 0.217 1.00 64.44 73 PHE A C 1
ATOM 545 O O . PHE A 1 73 ? -0.825 -0.374 0.392 1.00 64.44 73 PHE A O 1
ATOM 552 N N . VAL A 1 74 ? -2.707 0.718 0.980 1.00 74.56 74 VAL A N 1
ATOM 553 C CA . VAL A 1 74 ? -3.128 -0.189 2.055 1.00 74.56 74 VAL A CA 1
ATOM 554 C C . VAL A 1 74 ? -4.611 -0.500 1.874 1.00 74.56 74 VAL A C 1
ATOM 556 O O . VAL A 1 74 ? -5.441 0.392 2.006 1.00 74.56 74 VAL A O 1
ATOM 559 N N . ASP A 1 75 ? -4.925 -1.761 1.587 1.00 80.25 75 ASP A N 1
ATOM 560 C CA . ASP A 1 75 ? -6.294 -2.278 1.435 1.00 80.25 75 ASP A CA 1
ATOM 561 C C . ASP A 1 75 ? -6.726 -2.982 2.735 1.00 80.25 75 ASP A C 1
ATOM 563 O O . ASP A 1 75 ? -6.900 -4.196 2.791 1.00 80.25 75 ASP A O 1
ATOM 567 N N . ASP A 1 76 ? -6.748 -2.221 3.831 1.00 88.56 76 ASP A N 1
ATOM 568 C CA . ASP A 1 76 ? -7.083 -2.697 5.175 1.00 88.56 76 ASP A CA 1
ATOM 569 C C . ASP A 1 76 ? -8.257 -1.888 5.739 1.00 88.56 76 ASP A C 1
ATOM 571 O O . ASP A 1 76 ? -8.399 -0.696 5.463 1.00 88.56 76 ASP A O 1
ATOM 575 N N . GLU A 1 77 ? -9.053 -2.507 6.608 1.00 92.38 77 GLU A N 1
ATOM 576 C CA . GLU A 1 77 ? -10.200 -1.860 7.248 1.00 92.38 77 GLU A CA 1
ATOM 577 C C . GLU A 1 77 ? -10.121 -1.956 8.777 1.00 92.38 77 GLU A C 1
ATOM 579 O O . GLU A 1 77 ? -9.529 -2.877 9.346 1.00 92.38 77 GLU A O 1
ATOM 584 N N . ILE A 1 78 ? -10.717 -0.987 9.464 1.00 95.50 78 ILE A N 1
ATOM 585 C CA . ILE A 1 78 ? -10.921 -0.985 10.914 1.00 95.50 78 ILE A CA 1
ATOM 586 C C . ILE A 1 78 ? -12.419 -1.111 11.155 1.00 95.50 78 ILE A C 1
ATOM 588 O O . ILE A 1 78 ? -13.162 -0.196 10.810 1.00 95.50 78 ILE A O 1
ATOM 592 N N . VAL A 1 79 ? -12.860 -2.213 11.766 1.00 95.81 79 VAL A N 1
ATOM 593 C CA . VAL A 1 79 ? -14.289 -2.532 11.900 1.00 95.81 79 VAL A CA 1
ATOM 594 C C . VAL A 1 79 ? -14.647 -2.893 13.332 1.00 95.81 79 VAL A C 1
ATOM 596 O O . VAL A 1 79 ? -14.094 -3.827 13.910 1.00 95.81 79 VAL A O 1
ATOM 599 N N . PHE A 1 80 ? -15.639 -2.209 13.890 1.00 96.62 80 PHE A N 1
ATOM 600 C CA . PHE A 1 80 ? -16.332 -2.641 15.098 1.00 96.62 80 PHE A CA 1
ATOM 601 C C . PHE A 1 80 ? -17.678 -3.242 14.735 1.00 96.62 80 PHE A C 1
ATOM 603 O O . PHE A 1 80 ? -18.460 -2.601 14.040 1.00 96.62 80 PHE A O 1
ATOM 610 N N . PHE A 1 81 ? -17.969 -4.428 15.261 1.00 95.25 81 PHE A N 1
ATOM 611 C CA . PHE A 1 81 ? -19.272 -5.071 15.124 1.00 95.25 81 PHE A CA 1
ATOM 612 C C . PHE A 1 81 ? -20.025 -5.075 16.456 1.00 95.25 81 PHE A C 1
ATOM 614 O O . PHE A 1 81 ? -19.450 -5.234 17.543 1.00 95.25 81 PHE A O 1
ATOM 621 N N . SER A 1 82 ? -21.336 -4.906 16.369 1.00 95.88 82 SER A N 1
ATOM 622 C CA . SER A 1 82 ? -22.242 -4.750 17.495 1.00 95.88 82 SER A CA 1
ATOM 623 C C . SER A 1 82 ? -23.574 -5.429 17.205 1.00 95.88 82 SER A C 1
ATOM 625 O O . SER A 1 82 ? -24.048 -5.400 16.079 1.00 95.88 82 SER A O 1
ATOM 627 N N . ARG A 1 83 ? -24.223 -5.990 18.231 1.00 95.06 83 ARG A N 1
ATOM 628 C CA . ARG A 1 83 ? -25.573 -6.584 18.102 1.00 95.06 83 ARG A CA 1
ATOM 629 C C . ARG A 1 83 ? -26.703 -5.555 18.208 1.00 95.06 83 ARG A C 1
ATOM 631 O O . ARG A 1 83 ? -27.840 -5.908 18.506 1.00 95.06 83 ARG A O 1
ATOM 638 N N . SER A 1 84 ? -26.375 -4.280 18.047 1.00 92.31 84 SER A N 1
ATOM 639 C CA . SER A 1 84 ? -27.350 -3.199 18.015 1.00 92.31 84 SER A CA 1
ATOM 640 C C . SER A 1 84 ? -28.298 -3.359 16.824 1.00 92.31 84 SER A C 1
ATOM 642 O O . SER A 1 84 ? -27.867 -3.743 15.742 1.00 92.31 84 SER A O 1
ATOM 644 N N . GLU A 1 85 ? -29.565 -2.990 17.007 1.00 90.69 85 GLU A N 1
ATOM 645 C CA . GLU A 1 85 ? -30.539 -2.816 15.914 1.00 90.69 85 GLU A CA 1
ATOM 646 C C . GLU A 1 85 ? -30.424 -1.429 15.248 1.00 90.69 85 GLU A C 1
ATOM 648 O O . GLU A 1 85 ? -31.071 -1.150 14.241 1.00 90.69 85 GLU A O 1
ATOM 653 N N . TYR A 1 86 ? -29.616 -0.536 15.829 1.00 92.69 86 TYR A N 1
ATOM 654 C CA . TYR A 1 86 ? -29.407 0.835 15.367 1.00 92.69 86 TYR A CA 1
ATOM 655 C C . TYR A 1 86 ? -27.944 1.086 15.010 1.00 92.69 86 TYR A C 1
ATOM 657 O O . TYR A 1 86 ? -27.038 0.756 15.781 1.00 92.69 86 TYR A O 1
ATOM 665 N N . THR A 1 87 ? -27.726 1.762 13.885 1.00 94.00 87 THR A N 1
ATOM 666 C CA . THR A 1 87 ? -26.398 2.000 13.303 1.00 94.00 87 THR A CA 1
ATOM 667 C C . THR A 1 87 ? -25.666 3.212 13.883 1.00 94.00 87 THR A C 1
ATOM 669 O O . THR A 1 87 ? -24.507 3.438 13.561 1.00 94.00 87 THR A O 1
ATOM 672 N N . LEU A 1 88 ? -26.284 4.004 14.766 1.00 95.50 88 LEU A N 1
ATOM 673 C CA . LEU A 1 88 ? -25.588 5.136 15.388 1.00 95.50 88 LEU A CA 1
ATOM 674 C C . LEU A 1 88 ? -24.434 4.641 16.274 1.00 95.50 88 LEU A C 1
ATOM 676 O O . LEU A 1 88 ? -24.578 3.662 17.007 1.00 95.50 88 LEU A O 1
ATOM 680 N N . LEU A 1 89 ? -23.307 5.362 16.262 1.00 96.44 89 LEU A N 1
ATOM 681 C CA . LEU A 1 89 ? -22.095 4.975 16.997 1.00 96.44 89 LEU A CA 1
ATOM 682 C C . LEU A 1 89 ? -22.339 4.753 18.497 1.00 96.44 89 LEU A C 1
ATOM 684 O O . LEU A 1 89 ? -21.788 3.811 19.059 1.00 96.44 89 LEU A O 1
ATOM 688 N N . ASP A 1 90 ? -23.198 5.558 19.129 1.00 96.00 90 ASP A N 1
ATOM 689 C CA . ASP A 1 90 ? -23.553 5.390 20.544 1.00 96.00 90 ASP A CA 1
ATOM 690 C C . ASP A 1 90 ? -24.287 4.062 20.798 1.00 96.00 90 ASP A C 1
ATOM 692 O O . ASP A 1 90 ? -24.013 3.374 21.782 1.00 96.00 90 ASP A O 1
ATOM 696 N N . ASN A 1 91 ? -25.171 3.647 19.884 1.00 95.19 91 ASN A N 1
ATOM 697 C CA . ASN A 1 91 ? -25.867 2.365 19.981 1.00 95.19 91 ASN A CA 1
ATOM 698 C C . ASN A 1 91 ? -24.918 1.186 19.720 1.00 95.19 91 ASN A C 1
ATOM 700 O O . ASN A 1 91 ? -24.937 0.195 20.457 1.00 95.19 91 ASN A O 1
ATOM 704 N N . ILE A 1 92 ? -24.040 1.317 18.718 1.00 96.69 92 ILE A N 1
ATOM 705 C CA . ILE A 1 92 ? -22.992 0.333 18.420 1.00 96.69 92 ILE A CA 1
ATOM 706 C C . ILE A 1 92 ? -22.111 0.124 19.658 1.00 96.69 92 ILE A C 1
ATOM 708 O O . ILE A 1 92 ? -21.923 -1.017 20.091 1.00 96.69 92 ILE A O 1
ATOM 712 N N . ARG A 1 93 ? -21.649 1.219 20.276 1.00 97.50 93 ARG A N 1
ATOM 713 C CA . ARG A 1 93 ? -20.797 1.238 21.473 1.00 97.50 93 ARG A CA 1
ATOM 714 C C . ARG A 1 93 ? -21.380 0.456 22.649 1.00 97.50 93 ARG A C 1
ATOM 716 O O . ARG A 1 93 ? -20.638 -0.151 23.425 1.00 97.50 93 ARG A O 1
ATOM 723 N N . ASP A 1 94 ? -22.698 0.465 22.811 1.00 96.25 94 ASP A N 1
ATOM 724 C CA . ASP A 1 94 ? -23.353 -0.157 23.959 1.00 96.25 94 ASP A CA 1
ATOM 725 C C . ASP A 1 94 ? -23.483 -1.682 23.865 1.00 96.25 94 ASP A C 1
ATOM 727 O O . ASP A 1 94 ? -23.667 -2.331 24.897 1.00 96.25 94 ASP A O 1
ATOM 731 N N . SER A 1 95 ? -23.304 -2.264 22.676 1.00 95.12 95 SER A N 1
ATOM 732 C CA . SER A 1 95 ? -23.447 -3.710 22.438 1.00 95.12 95 SER A CA 1
ATOM 733 C C . SER A 1 95 ? -22.326 -4.318 21.578 1.00 95.12 95 SER A C 1
ATOM 735 O O . SER A 1 95 ? -22.532 -5.281 20.836 1.00 95.12 95 SER A O 1
ATOM 737 N N . LEU A 1 96 ? -21.110 -3.779 21.729 1.00 97.06 96 LEU A N 1
ATOM 738 C CA . LEU A 1 96 ? -19.892 -4.231 21.050 1.00 97.06 96 LEU A CA 1
ATOM 739 C C . LEU A 1 96 ? -19.595 -5.714 21.283 1.00 97.06 96 LEU A C 1
ATOM 741 O O . LEU A 1 96 ? -19.561 -6.206 22.417 1.00 97.06 96 LEU A O 1
ATOM 745 N N . THR A 1 97 ? -19.272 -6.404 20.198 1.00 94.44 97 THR A N 1
ATOM 746 C CA . THR A 1 97 ? -18.916 -7.825 20.225 1.00 94.44 97 THR A CA 1
ATOM 747 C C . THR A 1 97 ? -17.520 -8.057 19.680 1.00 94.44 97 THR A C 1
ATOM 749 O O . THR A 1 97 ? -16.712 -8.636 20.405 1.00 94.44 97 THR A O 1
ATOM 752 N N . SER A 1 98 ? -17.213 -7.526 18.496 1.00 94.19 98 SER A N 1
ATOM 753 C CA . SER A 1 98 ? -15.944 -7.762 17.807 1.00 94.19 98 SER A CA 1
ATOM 754 C C . SER A 1 98 ? -15.267 -6.466 17.374 1.00 94.19 98 SER A C 1
ATOM 756 O O . SER A 1 98 ? -15.920 -5.450 17.133 1.00 94.19 98 SER A O 1
ATOM 758 N N . PHE A 1 99 ? -13.944 -6.539 17.254 1.00 95.88 99 PHE A N 1
ATOM 759 C CA . PHE A 1 99 ? -13.100 -5.494 16.697 1.00 95.88 99 PHE A CA 1
ATOM 760 C C . PHE A 1 99 ? -12.085 -6.143 15.756 1.00 95.88 99 PHE A C 1
ATOM 762 O O . PHE A 1 99 ? -11.272 -6.965 16.190 1.00 95.88 99 PHE A O 1
ATOM 769 N N . TYR A 1 100 ? -12.164 -5.783 14.481 1.00 92.69 100 TYR A N 1
ATOM 770 C CA . TYR A 1 100 ? -11.333 -6.300 13.405 1.00 92.69 100 TYR A CA 1
ATOM 771 C C . TYR A 1 100 ? -10.440 -5.194 12.857 1.00 92.69 100 TYR A C 1
ATOM 773 O O . TYR A 1 100 ? -10.841 -4.032 12.772 1.00 92.69 100 TYR A O 1
ATOM 781 N N . VAL A 1 101 ? -9.213 -5.575 12.513 1.00 91.88 101 VAL A N 1
ATOM 782 C CA . VAL A 1 101 ? -8.194 -4.669 11.991 1.00 91.88 101 VAL A CA 1
ATOM 783 C C . VAL A 1 101 ? -7.447 -5.373 10.863 1.00 91.88 101 VAL A C 1
ATOM 785 O O . VAL A 1 101 ? -6.840 -6.425 11.076 1.00 91.88 101 VAL A O 1
ATOM 788 N N . GLY A 1 102 ? -7.471 -4.764 9.682 1.00 84.94 102 GLY A N 1
ATOM 789 C CA . GLY A 1 102 ? -6.882 -5.280 8.454 1.00 84.94 102 GLY A CA 1
ATOM 790 C C . GLY A 1 102 ? -7.712 -6.352 7.751 1.00 84.94 102 GLY A C 1
ATOM 791 O O . GLY A 1 102 ? -8.906 -6.486 7.987 1.00 84.94 102 GLY A O 1
ATOM 792 N N . ASP A 1 103 ? -7.055 -7.134 6.899 1.00 68.19 103 ASP A N 1
ATOM 793 C CA . ASP A 1 103 ? -7.641 -8.209 6.078 1.00 68.19 103 ASP A CA 1
ATOM 794 C C . ASP A 1 103 ? -8.267 -9.408 6.830 1.00 68.19 103 ASP A C 1
ATOM 796 O O . ASP A 1 103 ? -8.818 -10.313 6.200 1.00 68.19 103 ASP A O 1
ATOM 800 N N . ASN A 1 104 ? -8.164 -9.480 8.162 1.00 61.19 104 ASN A N 1
ATOM 801 C CA . ASN A 1 104 ? -8.422 -10.712 8.909 1.00 61.19 104 ASN A CA 1
ATOM 802 C C . ASN A 1 104 ? -9.474 -10.559 10.015 1.00 61.19 104 ASN A C 1
ATOM 804 O O . ASN A 1 104 ? -9.294 -9.801 10.969 1.00 61.19 104 ASN A O 1
ATOM 808 N N . GLN A 1 105 ? -10.468 -11.456 10.008 1.00 64.88 105 GLN A N 1
ATOM 809 C CA . GLN A 1 105 ? -11.282 -11.795 11.186 1.00 64.88 105 GLN A CA 1
ATOM 810 C C . GLN A 1 105 ? -10.496 -12.659 12.196 1.00 64.88 105 GLN A C 1
ATOM 812 O O . GLN A 1 105 ? -10.959 -13.700 12.661 1.00 64.88 105 GLN A O 1
ATOM 817 N N . SER A 1 106 ? -9.258 -12.261 12.503 1.00 70.50 106 SER A N 1
ATOM 818 C CA . SER A 1 106 ? -8.411 -12.945 13.483 1.00 70.50 106 SER A CA 1
ATOM 819 C C . SER A 1 106 ? -9.079 -12.914 14.855 1.00 70.50 106 SER A C 1
ATOM 821 O O . SER A 1 106 ? -9.465 -11.849 15.334 1.00 70.50 106 SER A O 1
ATOM 823 N N . SER A 1 107 ? -9.155 -14.065 15.524 1.00 79.56 107 SER A N 1
ATOM 824 C CA . SER A 1 107 ? -9.630 -14.137 16.911 1.00 79.56 107 SER A CA 1
ATOM 825 C C . SER A 1 107 ? -8.675 -13.448 17.896 1.00 79.56 107 SER A C 1
ATOM 827 O O . SER A 1 107 ? -9.087 -13.095 18.996 1.00 79.56 107 SER A O 1
ATOM 829 N N . ASP A 1 108 ? -7.413 -13.247 17.504 1.00 92.12 108 ASP A N 1
ATOM 830 C CA . ASP A 1 108 ? -6.398 -12.490 18.240 1.00 92.12 108 ASP A CA 1
ATOM 831 C C . ASP A 1 108 ? -6.314 -11.068 17.667 1.00 92.12 108 ASP A C 1
ATOM 833 O O . ASP A 1 108 ? -5.758 -10.850 16.580 1.00 92.12 108 ASP A O 1
ATOM 837 N N . THR A 1 109 ? -6.909 -10.116 18.385 1.00 94.81 109 THR A N 1
ATOM 838 C CA . THR A 1 109 ? -6.985 -8.706 17.991 1.00 94.81 109 THR A CA 1
ATOM 839 C C . THR A 1 109 ? -5.638 -8.009 18.165 1.00 94.81 109 THR A C 1
ATOM 841 O O . THR A 1 109 ? -5.258 -7.200 17.322 1.00 94.81 109 THR A O 1
ATOM 844 N N . VAL A 1 110 ? -4.879 -8.345 19.213 1.00 95.38 110 VAL A N 1
ATOM 845 C CA . VAL A 1 110 ? -3.539 -7.784 19.458 1.00 95.38 110 VAL A CA 1
ATOM 846 C C . VAL A 1 110 ? -2.612 -8.086 18.285 1.00 95.38 110 VAL A C 1
ATOM 848 O O . VAL A 1 110 ? -1.975 -7.179 17.752 1.00 95.38 110 VAL A O 1
ATOM 851 N N . LYS A 1 111 ? -2.589 -9.338 17.822 1.00 93.75 111 LYS A N 1
ATOM 852 C CA . LYS A 1 111 ? -1.776 -9.753 16.675 1.00 93.75 111 LYS A CA 1
ATOM 853 C C . LYS A 1 111 ? -2.218 -9.093 15.369 1.00 93.75 111 LYS A C 1
ATOM 855 O O . LYS A 1 111 ? -1.372 -8.801 14.524 1.00 93.75 111 LYS A O 1
ATOM 860 N N . ALA A 1 112 ? -3.520 -8.877 15.181 1.00 93.38 112 ALA A N 1
ATOM 861 C CA . ALA A 1 112 ? -4.042 -8.163 14.016 1.00 93.38 112 ALA A CA 1
ATOM 862 C C . ALA A 1 112 ? -3.569 -6.699 14.007 1.00 93.38 112 ALA A C 1
ATOM 864 O O . ALA A 1 112 ? -3.029 -6.235 13.001 1.00 93.38 112 ALA A O 1
ATOM 865 N N . ILE A 1 113 ? -3.659 -6.018 15.156 1.00 95.12 113 ILE A N 1
ATOM 866 C CA . ILE A 1 113 ? -3.119 -4.666 15.328 1.00 95.12 113 ILE A CA 1
ATOM 867 C C . ILE A 1 113 ? -1.607 -4.649 15.087 1.00 95.12 113 ILE A C 1
ATOM 869 O O . ILE A 1 113 ? -1.139 -3.810 14.327 1.00 95.12 113 ILE A O 1
ATOM 873 N N . ASP A 1 114 ? -0.843 -5.581 15.664 1.00 93.06 114 ASP A N 1
ATOM 874 C CA . ASP A 1 114 ? 0.616 -5.642 15.490 1.00 93.06 114 ASP A CA 1
ATOM 875 C C . ASP A 1 114 ? 1.022 -5.812 14.022 1.00 93.06 114 ASP A C 1
ATOM 877 O O . ASP A 1 114 ? 1.967 -5.168 13.558 1.00 93.06 114 ASP A O 1
ATOM 881 N N . LYS A 1 115 ? 0.290 -6.637 13.263 1.00 89.94 115 LYS A N 1
ATOM 882 C CA . LYS A 1 115 ? 0.505 -6.785 11.820 1.00 89.94 115 LYS A CA 1
ATOM 883 C C . LYS A 1 115 ? 0.251 -5.475 11.082 1.00 89.94 115 LYS A C 1
ATOM 885 O O . LYS A 1 115 ? 1.113 -5.064 10.309 1.00 89.94 115 LYS A O 1
ATOM 890 N N . LEU A 1 116 ? -0.887 -4.818 11.324 1.00 89.69 116 LEU A N 1
ATOM 891 C CA . LEU A 1 116 ? -1.195 -3.546 10.669 1.00 89.69 116 LEU A CA 1
ATOM 892 C C . LEU A 1 116 ? -0.187 -2.462 11.064 1.00 89.69 116 LEU A C 1
ATOM 894 O O . LEU A 1 116 ? 0.337 -1.779 10.195 1.00 89.69 116 LEU A O 1
ATOM 898 N N . VAL A 1 117 ? 0.152 -2.335 12.347 1.00 91.56 117 VAL A N 1
ATOM 899 C CA . VAL A 1 117 ? 1.157 -1.376 12.827 1.00 91.56 117 VAL A CA 1
ATOM 900 C C . VAL A 1 117 ? 2.519 -1.649 12.202 1.00 91.56 117 VAL A C 1
ATOM 902 O O . VAL A 1 117 ? 3.184 -0.702 11.797 1.00 91.56 117 VAL A O 1
ATOM 905 N N . THR A 1 118 ? 2.929 -2.911 12.059 1.00 86.75 118 THR A N 1
ATOM 906 C CA . THR A 1 118 ? 4.175 -3.270 11.363 1.00 86.75 118 THR A CA 1
ATOM 907 C C . THR A 1 118 ? 4.120 -2.846 9.897 1.00 86.75 118 THR A C 1
ATOM 909 O O . THR A 1 118 ? 5.058 -2.215 9.420 1.00 86.75 118 THR A O 1
ATOM 912 N N . ARG A 1 119 ? 3.005 -3.107 9.200 1.00 82.19 119 ARG A N 1
ATOM 913 C CA . ARG A 1 119 ? 2.807 -2.676 7.807 1.00 82.19 119 ARG A CA 1
ATOM 914 C C . ARG A 1 119 ? 2.825 -1.156 7.654 1.00 82.19 119 ARG A C 1
ATOM 916 O O . ARG A 1 119 ? 3.466 -0.629 6.752 1.00 82.19 119 ARG A O 1
ATOM 923 N N . LEU A 1 120 ? 2.153 -0.447 8.556 1.00 84.75 120 LEU A N 1
ATOM 924 C CA . LEU A 1 120 ? 2.149 1.011 8.608 1.00 84.75 120 LEU A CA 1
ATOM 925 C C . LEU A 1 120 ? 3.500 1.561 9.082 1.00 84.75 120 LEU A C 1
ATOM 927 O O . LEU A 1 120 ? 3.844 2.683 8.760 1.00 84.75 120 LEU A O 1
ATOM 931 N N . SER A 1 121 ? 4.320 0.821 9.811 1.00 82.56 121 SER A N 1
ATOM 932 C CA . SER A 1 121 ? 5.652 1.300 10.207 1.00 82.56 121 SER A CA 1
ATOM 933 C C . SER A 1 121 ? 6.715 0.984 9.158 1.00 82.56 121 SER A C 1
ATOM 935 O O . SER A 1 121 ? 7.767 1.616 9.157 1.00 82.56 121 SER A O 1
ATOM 937 N N . ALA A 1 122 ? 6.449 0.033 8.260 1.00 75.56 122 ALA A N 1
ATOM 938 C CA . ALA A 1 122 ? 7.368 -0.343 7.202 1.00 75.56 122 ALA A CA 1
ATOM 939 C C . ALA A 1 122 ? 7.535 0.794 6.184 1.00 75.56 122 ALA A C 1
ATOM 941 O O . ALA A 1 122 ? 6.567 1.423 5.737 1.00 75.56 122 ALA A O 1
ATOM 942 N N . GLU A 1 123 ? 8.787 1.043 5.817 1.00 75.06 123 GLU A N 1
ATOM 943 C CA . GLU A 1 123 ? 9.135 1.871 4.671 1.00 75.06 123 GLU A CA 1
ATOM 944 C C . GLU A 1 123 ? 9.055 1.024 3.399 1.00 75.06 123 GLU A C 1
ATOM 946 O O . GLU A 1 123 ? 9.349 -0.173 3.411 1.00 75.06 123 GLU A O 1
ATOM 951 N N . ALA A 1 124 ? 8.634 1.643 2.296 1.00 81.56 124 ALA A N 1
ATOM 952 C CA . ALA A 1 124 ? 8.638 0.982 1.001 1.00 81.56 124 ALA A CA 1
ATOM 953 C C . ALA A 1 124 ? 10.083 0.681 0.576 1.00 81.56 124 ALA A C 1
ATOM 955 O O . ALA A 1 124 ? 10.938 1.567 0.554 1.00 81.56 124 ALA A O 1
ATOM 956 N N . ILE A 1 125 ? 10.339 -0.569 0.209 1.00 90.31 125 ILE A N 1
ATOM 957 C CA . ILE A 1 125 ? 11.613 -1.028 -0.330 1.00 90.31 125 ILE A CA 1
ATOM 958 C C . ILE A 1 125 ? 11.508 -0.986 -1.849 1.00 90.31 125 ILE A C 1
ATOM 960 O O . ILE A 1 125 ? 10.628 -1.610 -2.435 1.00 90.31 125 ILE A O 1
ATOM 964 N N . PHE A 1 126 ? 12.420 -0.272 -2.499 1.00 93.94 126 PHE A N 1
ATOM 965 C CA . PHE A 1 126 ? 12.496 -0.219 -3.956 1.00 93.94 126 PHE A CA 1
ATOM 966 C C . PHE A 1 126 ? 13.682 -1.044 -4.439 1.00 93.94 126 PHE A C 1
ATOM 968 O O . PHE A 1 126 ? 14.822 -0.772 -4.068 1.00 93.94 126 PHE A O 1
ATOM 975 N N . VAL A 1 127 ? 13.412 -2.030 -5.291 1.00 96.94 127 VAL A N 1
ATOM 976 C CA . VAL A 1 127 ? 14.421 -2.911 -5.885 1.00 96.94 127 VAL A CA 1
ATOM 977 C C . VAL A 1 127 ? 14.511 -2.598 -7.370 1.00 96.94 127 VAL A C 1
ATOM 979 O O . VAL A 1 127 ? 13.547 -2.774 -8.115 1.00 96.94 127 VAL A O 1
ATOM 982 N N . ASN A 1 128 ? 15.660 -2.097 -7.816 1.00 97.69 128 ASN A N 1
ATOM 983 C CA . ASN A 1 128 ? 15.837 -1.691 -9.203 1.00 97.69 128 ASN A CA 1
ATOM 984 C C . ASN A 1 128 ? 16.364 -2.845 -10.054 1.00 97.69 128 ASN A C 1
ATOM 986 O O . ASN A 1 128 ? 17.554 -3.134 -10.064 1.00 97.69 128 ASN A O 1
ATOM 990 N N . LEU A 1 129 ? 15.470 -3.451 -10.830 1.00 97.88 129 LEU A N 1
ATOM 991 C CA . LEU A 1 129 ? 15.780 -4.553 -11.738 1.00 97.88 129 LEU A CA 1
ATOM 992 C C . LEU A 1 129 ? 16.087 -4.059 -13.164 1.00 97.88 129 LEU A C 1
ATOM 994 O O . LEU A 1 129 ? 15.995 -4.825 -14.129 1.00 97.88 129 LEU A O 1
ATOM 998 N N . THR A 1 130 ? 16.425 -2.774 -13.319 1.00 95.44 130 THR A N 1
ATOM 999 C CA . THR A 1 130 ? 16.865 -2.169 -14.583 1.00 95.44 130 THR A CA 1
ATOM 1000 C C . THR A 1 130 ? 18.391 -1.983 -14.615 1.00 95.44 130 THR A C 1
ATOM 1002 O O . THR A 1 130 ? 19.023 -1.969 -13.565 1.00 95.44 130 THR A O 1
ATOM 1005 N N . PRO A 1 131 ? 19.024 -1.827 -15.799 1.00 92.69 131 PRO A N 1
ATOM 1006 C CA . PRO A 1 131 ? 20.491 -1.822 -15.910 1.00 92.69 131 PRO A CA 1
ATOM 1007 C C . PRO A 1 131 ? 21.223 -0.613 -15.323 1.00 92.69 131 PRO A C 1
ATOM 1009 O O . PRO A 1 131 ? 22.446 -0.643 -15.195 1.00 92.69 131 PRO A O 1
ATOM 1012 N N . HIS A 1 132 ? 20.518 0.482 -15.054 1.00 90.88 132 HIS A N 1
ATOM 1013 C CA . HIS A 1 132 ? 21.128 1.742 -14.646 1.00 90.88 132 HIS A CA 1
ATOM 1014 C C . HIS A 1 132 ? 20.513 2.230 -13.348 1.00 90.88 132 HIS A C 1
ATOM 1016 O O . HIS A 1 132 ? 19.389 1.862 -13.010 1.00 90.88 132 HIS A O 1
ATOM 1022 N N . VAL A 1 133 ? 21.255 3.082 -12.637 1.00 95.12 133 VAL A N 1
ATOM 1023 C CA . VAL A 1 133 ? 20.749 3.759 -11.442 1.00 95.12 133 VAL A CA 1
ATOM 1024 C C . VAL A 1 133 ? 19.432 4.442 -11.783 1.00 95.12 133 VAL A C 1
ATOM 1026 O O . VAL A 1 133 ? 19.341 5.215 -12.739 1.00 95.12 133 VAL A O 1
ATOM 1029 N N . PHE A 1 134 ? 18.415 4.134 -10.993 1.00 96.94 134 PHE A N 1
ATOM 1030 C CA . PHE A 1 134 ? 17.132 4.797 -11.073 1.00 96.94 134 PHE A CA 1
ATOM 1031 C C . PHE A 1 134 ? 17.163 6.043 -10.190 1.00 96.94 134 PHE A C 1
ATOM 1033 O O . PHE A 1 134 ? 17.625 5.982 -9.050 1.00 96.94 134 PHE A O 1
ATOM 1040 N N . THR A 1 135 ? 16.631 7.151 -10.705 1.00 97.56 135 THR A N 1
ATOM 1041 C CA . THR A 1 135 ? 16.514 8.412 -9.968 1.00 97.56 135 THR A CA 1
ATOM 1042 C C . THR A 1 135 ? 15.116 8.986 -10.160 1.00 97.56 135 THR A C 1
ATOM 1044 O O . THR A 1 135 ? 14.697 9.259 -11.291 1.00 97.56 135 THR A O 1
ATOM 1047 N N . LEU A 1 136 ? 14.413 9.187 -9.048 1.00 97.25 136 LEU A N 1
ATOM 1048 C CA . LEU A 1 136 ? 13.137 9.884 -8.980 1.00 97.25 136 LEU A CA 1
ATOM 1049 C C . LEU A 1 136 ? 13.378 11.326 -8.539 1.00 97.25 136 LEU A C 1
ATOM 1051 O O . LEU A 1 136 ? 14.004 11.567 -7.507 1.00 97.25 136 LEU A O 1
ATOM 1055 N N . TYR A 1 137 ? 12.850 12.271 -9.301 1.00 97.00 137 TYR A N 1
ATOM 1056 C CA . TYR A 1 137 ? 12.862 13.692 -8.988 1.00 97.00 137 TYR A CA 1
ATOM 1057 C C . TYR A 1 137 ? 11.490 14.163 -8.510 1.00 97.00 137 TYR A C 1
ATOM 1059 O O . TYR A 1 137 ? 10.462 13.578 -8.853 1.00 97.00 137 TYR A O 1
ATOM 1067 N N . ALA A 1 138 ? 11.470 15.274 -7.781 1.00 93.00 138 ALA A N 1
ATOM 1068 C CA . ALA A 1 138 ? 10.253 16.018 -7.503 1.00 93.00 138 ALA A CA 1
ATOM 1069 C C . ALA A 1 138 ? 9.583 16.483 -8.806 1.00 93.00 138 ALA A C 1
ATOM 1071 O O . ALA A 1 138 ? 10.212 16.567 -9.864 1.00 93.00 138 ALA A O 1
ATOM 1072 N N . ALA A 1 139 ? 8.293 16.818 -8.733 1.00 91.38 139 ALA A N 1
ATOM 1073 C CA . ALA A 1 139 ? 7.509 17.222 -9.902 1.00 91.38 139 ALA A CA 1
ATOM 1074 C C . ALA A 1 139 ? 8.112 18.425 -10.657 1.00 91.38 139 ALA A C 1
ATOM 1076 O O . ALA A 1 139 ? 7.975 18.520 -11.877 1.00 91.38 139 ALA A O 1
ATOM 1077 N N . ASP A 1 140 ? 8.810 19.317 -9.950 1.00 93.19 140 ASP A N 1
ATOM 1078 C CA . ASP A 1 140 ? 9.495 20.482 -10.518 1.00 93.19 140 ASP A CA 1
ATOM 1079 C C . ASP A 1 140 ? 10.879 20.171 -11.123 1.00 93.19 140 ASP A C 1
ATOM 1081 O O . ASP A 1 140 ? 11.520 21.062 -11.684 1.00 93.19 140 ASP A O 1
ATOM 1085 N N . LYS A 1 141 ? 11.311 18.904 -11.051 1.00 93.94 141 LYS A N 1
ATOM 1086 C CA . LYS A 1 141 ? 12.571 18.356 -11.573 1.00 93.94 141 LYS A CA 1
ATOM 1087 C C . LYS A 1 141 ? 13.838 18.888 -10.896 1.00 93.94 141 LYS A C 1
ATOM 1089 O O . LYS A 1 141 ? 14.919 18.716 -11.459 1.00 93.94 141 LYS A O 1
ATOM 1094 N N . LYS A 1 142 ? 13.737 19.530 -9.727 1.00 90.19 142 LYS A N 1
ATOM 1095 C CA . LYS A 1 142 ? 14.899 20.123 -9.042 1.00 90.19 142 LYS A CA 1
ATOM 1096 C C . LYS A 1 142 ? 15.517 19.195 -8.011 1.00 90.19 142 LYS A C 1
ATOM 1098 O O . LYS A 1 142 ? 16.728 18.992 -8.030 1.00 90.19 142 LYS A O 1
ATOM 1103 N N . ASP A 1 143 ? 14.683 18.609 -7.162 1.00 92.75 143 ASP A N 1
ATOM 1104 C CA . ASP A 1 143 ? 15.143 17.790 -6.044 1.00 92.75 143 ASP A CA 1
ATOM 1105 C C . ASP A 1 143 ? 15.074 16.302 -6.380 1.00 92.75 143 ASP A C 1
ATOM 1107 O O . ASP A 1 143 ? 14.106 15.835 -6.980 1.00 92.75 143 ASP A O 1
ATOM 1111 N N . VAL A 1 144 ? 16.098 15.546 -5.977 1.00 94.56 144 VAL A N 1
ATOM 1112 C CA . VAL A 1 144 ? 16.080 14.078 -6.027 1.00 94.56 144 VAL A CA 1
ATOM 1113 C C . VAL A 1 144 ? 15.340 13.562 -4.797 1.00 94.56 144 VAL A C 1
ATOM 1115 O O . VAL A 1 144 ? 15.741 13.844 -3.672 1.00 94.56 144 VAL A O 1
ATOM 1118 N N . LEU A 1 145 ? 14.276 12.792 -5.019 1.00 90.38 145 LEU A N 1
ATOM 1119 C CA . LEU A 1 145 ? 13.460 12.180 -3.968 1.00 90.38 145 LEU A CA 1
ATOM 1120 C C . LEU A 1 145 ? 13.922 10.766 -3.615 1.00 90.38 145 LEU A C 1
ATOM 1122 O O . LEU A 1 145 ? 13.866 10.366 -2.457 1.00 90.38 145 LEU A O 1
ATOM 1126 N N . LEU A 1 146 ? 14.366 10.000 -4.613 1.00 93.62 146 LEU A N 1
ATOM 1127 C CA . LEU A 1 146 ? 14.799 8.616 -4.443 1.00 93.62 146 LEU A CA 1
ATOM 1128 C C . LEU A 1 146 ? 15.888 8.289 -5.467 1.00 93.62 146 LEU A C 1
ATOM 1130 O O . LEU A 1 146 ? 15.766 8.645 -6.639 1.00 93.62 146 LEU A O 1
ATOM 1134 N N . SER A 1 147 ? 16.926 7.566 -5.046 1.00 95.38 147 SER A N 1
ATOM 1135 C CA . SER A 1 147 ? 17.887 6.946 -5.959 1.00 95.38 147 SER A CA 1
ATOM 1136 C C . SER A 1 147 ? 18.129 5.495 -5.567 1.00 95.38 147 SER A C 1
ATOM 1138 O O . SER A 1 147 ? 18.372 5.202 -4.399 1.00 95.38 147 SER A O 1
ATOM 1140 N N . VAL A 1 148 ? 18.045 4.591 -6.542 1.00 96.38 148 VAL A N 1
ATOM 1141 C CA . VAL A 1 148 ? 18.133 3.141 -6.329 1.00 96.38 148 VAL A CA 1
ATOM 1142 C C . VAL A 1 148 ? 19.170 2.557 -7.281 1.00 96.38 148 VAL A C 1
ATOM 1144 O O . VAL A 1 148 ? 19.052 2.676 -8.506 1.00 96.38 148 VAL A O 1
ATOM 1147 N N . GLN A 1 149 ? 20.202 1.928 -6.717 1.00 97.31 149 GLN A N 1
ATOM 1148 C CA . GLN A 1 149 ? 21.231 1.232 -7.491 1.00 97.31 149 GLN A CA 1
ATOM 1149 C C . GLN A 1 149 ? 20.636 0.022 -8.207 1.00 97.31 149 GLN A C 1
ATOM 1151 O O . GLN A 1 149 ? 19.722 -0.608 -7.689 1.00 97.31 149 GLN A O 1
ATOM 1156 N N . ALA A 1 150 ? 21.146 -0.278 -9.399 1.00 96.12 150 ALA A N 1
ATOM 1157 C CA . ALA A 1 150 ? 20.740 -1.464 -10.141 1.00 96.12 150 ALA A CA 1
ATOM 1158 C C . ALA A 1 150 ? 21.146 -2.739 -9.388 1.00 96.12 150 ALA A C 1
ATOM 1160 O O . ALA A 1 150 ? 22.283 -2.850 -8.924 1.00 96.12 150 ALA A O 1
ATOM 1161 N N . GLU A 1 151 ? 20.232 -3.700 -9.316 1.00 96.12 151 GLU A N 1
ATOM 1162 C CA . GLU A 1 151 ? 20.530 -5.040 -8.828 1.00 96.12 151 GLU A CA 1
ATOM 1163 C C . GLU A 1 151 ? 21.381 -5.821 -9.843 1.00 96.12 151 GLU A C 1
ATOM 1165 O O . GLU A 1 151 ? 21.235 -5.634 -11.058 1.00 96.12 151 GLU A O 1
ATOM 1170 N N . PRO A 1 152 ? 22.248 -6.743 -9.379 1.00 90.44 152 PRO A N 1
ATOM 1171 C CA . PRO A 1 152 ? 23.014 -7.612 -10.268 1.00 90.44 152 PRO A CA 1
ATOM 1172 C C . PRO A 1 152 ? 22.118 -8.488 -11.153 1.00 90.44 152 PRO A C 1
ATOM 1174 O O . PRO A 1 152 ? 22.416 -8.697 -12.332 1.00 90.44 152 PRO A O 1
ATOM 1177 N N . GLU A 1 153 ? 21.019 -8.997 -10.589 1.00 91.44 153 GLU A N 1
ATOM 1178 C CA . GLU A 1 153 ? 20.022 -9.779 -11.314 1.00 91.44 153 GLU A CA 1
ATOM 1179 C C . GLU A 1 153 ? 18.910 -8.856 -11.821 1.00 91.44 153 GLU A C 1
ATOM 1181 O O . GLU A 1 153 ? 18.069 -8.377 -11.068 1.00 91.44 153 GLU A O 1
ATOM 1186 N N . MET A 1 154 ? 18.935 -8.575 -13.124 1.00 92.94 154 MET A N 1
ATOM 1187 C CA . MET A 1 154 ? 17.971 -7.690 -13.778 1.00 92.94 154 MET A CA 1
ATOM 1188 C C . MET A 1 154 ? 16.781 -8.465 -14.332 1.00 92.94 154 MET A C 1
ATOM 1190 O O . MET A 1 154 ? 16.927 -9.570 -14.862 1.00 92.94 154 MET A O 1
ATOM 1194 N N . ALA A 1 155 ? 15.627 -7.804 -14.365 1.00 94.12 155 ALA A N 1
ATOM 1195 C CA . ALA A 1 155 ? 14.459 -8.332 -15.038 1.00 94.12 155 ALA A CA 1
ATOM 1196 C C . ALA A 1 155 ? 14.689 -8.351 -16.557 1.00 94.12 155 ALA A C 1
ATOM 1198 O O . ALA A 1 155 ? 15.178 -7.387 -17.167 1.00 94.12 155 ALA A O 1
ATOM 1199 N N . ARG A 1 156 ? 14.336 -9.468 -17.188 1.00 93.00 156 ARG A N 1
ATOM 1200 C CA . ARG A 1 156 ? 14.521 -9.703 -18.622 1.00 93.00 156 ARG A CA 1
ATOM 1201 C C . ARG A 1 156 ? 13.260 -10.294 -19.218 1.00 93.00 156 ARG A C 1
ATOM 1203 O O . ARG A 1 156 ? 12.561 -11.068 -18.577 1.00 93.00 156 ARG A O 1
ATOM 1210 N N . VAL A 1 157 ? 13.013 -9.951 -20.474 1.00 93.88 157 VAL A N 1
ATOM 1211 C CA . VAL A 1 157 ? 12.078 -10.668 -21.333 1.00 93.88 157 VAL A CA 1
ATOM 1212 C C . VAL A 1 157 ? 12.890 -11.308 -22.450 1.00 93.88 157 VAL A C 1
ATOM 1214 O O . VAL A 1 157 ? 13.779 -10.668 -23.018 1.00 93.88 157 VAL A O 1
ATOM 1217 N N . SER A 1 158 ? 12.640 -12.583 -22.731 1.00 91.88 158 SER A N 1
ATOM 1218 C CA . SER A 1 158 ? 13.233 -13.223 -23.908 1.00 91.88 158 SER A CA 1
ATOM 1219 C C . SER A 1 158 ? 12.660 -12.597 -25.179 1.00 91.88 158 SER A C 1
ATOM 1221 O O . SER A 1 158 ? 11.473 -12.286 -25.245 1.00 91.88 158 SER A O 1
ATOM 1223 N N . GLN A 1 159 ? 13.509 -12.384 -26.180 1.00 92.12 159 GLN A N 1
ATOM 1224 C CA . GLN A 1 159 ? 13.110 -11.808 -27.458 1.00 92.12 159 GLN A CA 1
ATOM 1225 C C . GLN A 1 159 ? 13.636 -12.687 -28.586 1.00 92.12 159 GLN A C 1
ATOM 1227 O O . GLN A 1 159 ? 14.826 -12.999 -28.636 1.00 92.12 159 GLN A O 1
ATOM 1232 N N . THR A 1 160 ? 12.750 -13.062 -29.497 1.00 91.38 160 THR A N 1
ATOM 1233 C CA . THR A 1 160 ? 13.079 -13.732 -30.753 1.00 91.38 160 THR A CA 1
ATOM 1234 C C . THR A 1 160 ? 12.702 -12.833 -31.923 1.00 91.38 160 THR A C 1
ATOM 1236 O O . THR A 1 160 ? 11.860 -11.941 -31.806 1.00 91.38 160 THR A O 1
ATOM 1239 N N . TYR A 1 161 ? 13.362 -13.045 -33.057 1.00 93.75 161 TYR A N 1
ATOM 1240 C CA . TYR A 1 161 ? 13.048 -12.366 -34.306 1.00 93.75 161 TYR A CA 1
ATOM 1241 C C . TYR A 1 161 ? 12.498 -13.393 -35.282 1.00 93.75 161 TYR A C 1
ATOM 1243 O O . TYR A 1 161 ? 13.085 -14.461 -35.454 1.00 93.75 161 TYR A O 1
ATOM 1251 N N . VAL A 1 162 ? 11.366 -13.067 -35.892 1.00 93.56 162 VAL A N 1
ATOM 1252 C CA . VAL A 1 162 ? 10.724 -13.886 -36.916 1.00 93.56 162 VAL A CA 1
ATOM 1253 C C . VAL A 1 162 ? 10.782 -13.128 -38.229 1.00 93.56 162 VAL A C 1
ATOM 1255 O O . VAL A 1 162 ? 10.325 -11.984 -38.301 1.00 93.56 162 VAL A O 1
ATOM 1258 N N . ASP A 1 163 ? 11.345 -13.759 -39.256 1.00 94.38 163 ASP A N 1
ATOM 1259 C CA . ASP A 1 163 ? 11.356 -13.205 -40.606 1.00 94.38 163 ASP A CA 1
ATOM 1260 C C . ASP A 1 163 ? 9.919 -13.056 -41.116 1.00 94.38 163 ASP A C 1
ATOM 1262 O O . ASP A 1 163 ? 9.085 -13.959 -40.992 1.00 94.38 163 ASP A O 1
ATOM 1266 N N . VAL A 1 164 ? 9.621 -11.899 -41.696 1.00 94.19 164 VAL A N 1
ATOM 1267 C CA . VAL A 1 164 ? 8.359 -11.630 -42.393 1.00 94.19 164 VAL A CA 1
ATOM 1268 C C . VAL A 1 164 ? 8.669 -11.211 -43.834 1.00 94.19 164 VAL A C 1
ATOM 1270 O O . VAL A 1 164 ? 9.826 -10.930 -44.141 1.00 94.19 164 VAL A O 1
ATOM 1273 N N . PRO A 1 165 ? 7.682 -11.196 -44.754 1.00 96.69 165 PRO A N 1
ATOM 1274 C CA . PRO A 1 165 ? 7.953 -10.865 -46.147 1.00 96.69 165 PRO A CA 1
ATOM 1275 C C . PRO A 1 165 ? 8.647 -9.511 -46.310 1.00 96.69 165 PRO A C 1
ATOM 1277 O O . PRO A 1 165 ? 8.208 -8.508 -45.740 1.00 96.69 165 PRO A O 1
ATOM 1280 N N . ASP A 1 166 ? 9.688 -9.494 -47.140 1.00 96.56 166 ASP A N 1
ATOM 1281 C CA . ASP A 1 166 ? 10.410 -8.281 -47.498 1.00 96.56 166 ASP A CA 1
ATOM 1282 C C . ASP A 1 166 ? 9.475 -7.233 -48.101 1.00 96.56 166 ASP A C 1
ATOM 1284 O O . ASP A 1 166 ? 8.603 -7.523 -48.928 1.00 96.56 166 ASP A O 1
ATOM 1288 N N . ILE A 1 167 ? 9.719 -5.974 -47.752 1.00 96.00 167 ILE A N 1
ATOM 1289 C CA . ILE A 1 167 ? 9.039 -4.835 -48.364 1.00 96.00 167 ILE A CA 1
ATOM 1290 C C . ILE A 1 167 ? 10.016 -4.225 -49.363 1.00 96.00 167 ILE A C 1
ATOM 1292 O O . ILE A 1 167 ? 11.060 -3.721 -48.968 1.00 96.00 167 ILE A O 1
ATOM 1296 N N . ASN A 1 168 ? 9.703 -4.274 -50.661 1.00 95.50 168 ASN A N 1
ATOM 1297 C CA . ASN A 1 168 ? 10.570 -3.772 -51.741 1.00 95.50 168 ASN A CA 1
ATOM 1298 C C . ASN A 1 168 ? 12.006 -4.350 -51.731 1.00 95.50 168 ASN A C 1
ATOM 1300 O O . ASN A 1 168 ? 12.945 -3.672 -52.143 1.00 95.50 168 ASN A O 1
ATOM 1304 N N . GLY A 1 169 ? 12.181 -5.592 -51.264 1.00 94.19 169 GLY A N 1
ATOM 1305 C CA . GLY A 1 169 ? 13.494 -6.242 -51.148 1.00 94.19 169 GLY A CA 1
ATOM 1306 C C . GLY A 1 169 ? 14.320 -5.805 -49.933 1.00 94.19 169 GLY A C 1
ATOM 1307 O O . GLY A 1 169 ? 15.503 -6.130 -49.859 1.00 94.19 169 GLY A O 1
ATOM 1308 N N . PHE A 1 170 ? 13.727 -5.060 -48.993 1.00 95.38 170 PHE A N 1
ATOM 1309 C CA . PHE A 1 170 ? 14.328 -4.795 -47.689 1.00 95.38 170 PHE A CA 1
ATOM 1310 C C . PHE A 1 170 ? 13.899 -5.882 -46.695 1.00 95.38 170 PHE A C 1
ATOM 1312 O O . PHE A 1 170 ? 12.689 -6.094 -46.558 1.00 95.38 170 PHE A O 1
ATOM 1319 N N . PRO A 1 171 ? 14.846 -6.530 -45.987 1.00 94.62 171 PRO A N 1
ATOM 1320 C CA . PRO A 1 171 ? 14.522 -7.553 -45.005 1.00 94.62 171 PRO A CA 1
ATOM 1321 C C . PRO A 1 171 ? 13.735 -6.945 -43.849 1.00 94.62 171 PRO A C 1
ATOM 1323 O O . PRO A 1 171 ? 14.108 -5.900 -43.305 1.00 94.62 171 PRO A O 1
ATOM 1326 N N . VAL A 1 172 ? 12.648 -7.610 -43.467 1.00 96.50 172 VAL A N 1
ATOM 1327 C CA . VAL A 1 172 ? 11.802 -7.196 -42.348 1.00 96.50 172 VAL A CA 1
ATOM 1328 C C . VAL A 1 172 ? 11.706 -8.341 -41.351 1.00 96.50 172 VAL A C 1
ATOM 1330 O O . VAL A 1 172 ? 11.418 -9.479 -41.707 1.00 96.50 172 VAL A O 1
ATOM 1333 N N . VAL A 1 173 ? 11.913 -8.017 -40.077 1.00 95.62 173 VAL A N 1
ATOM 1334 C CA . VAL A 1 173 ? 11.739 -8.952 -38.964 1.00 95.62 173 VAL A CA 1
ATOM 1335 C C . VAL A 1 173 ? 10.696 -8.419 -37.996 1.00 95.62 173 VAL A C 1
ATOM 1337 O O . VAL A 1 173 ? 10.595 -7.212 -37.762 1.00 95.62 173 VAL A O 1
ATOM 1340 N N . ARG A 1 174 ? 9.927 -9.327 -37.402 1.00 93.12 174 ARG A N 1
ATOM 1341 C CA . ARG A 1 174 ? 9.032 -9.035 -36.285 1.00 93.12 174 ARG A CA 1
ATOM 1342 C C . ARG A 1 174 ? 9.667 -9.519 -34.989 1.00 93.12 174 ARG A C 1
ATOM 1344 O O . ARG A 1 174 ? 10.103 -10.663 -34.904 1.00 93.12 174 ARG A O 1
ATOM 1351 N N . SER A 1 175 ? 9.677 -8.659 -33.975 1.00 91.31 175 SER A N 1
ATOM 1352 C CA . SER A 1 175 ? 10.037 -9.052 -32.613 1.00 91.31 175 SER A CA 1
ATOM 1353 C C . SER A 1 175 ? 8.897 -9.830 -31.966 1.00 91.31 175 SER A C 1
ATOM 1355 O O . SER A 1 175 ? 7.755 -9.370 -31.966 1.00 91.31 175 SER A O 1
ATOM 1357 N N . GLU A 1 176 ? 9.221 -10.966 -31.367 1.00 89.19 176 GLU A N 1
ATOM 1358 C CA . GLU A 1 176 ? 8.328 -11.726 -30.500 1.00 89.19 176 GLU A CA 1
ATOM 1359 C C . GLU A 1 176 ? 8.933 -11.791 -29.099 1.00 89.19 176 GLU A C 1
ATOM 1361 O O . GLU A 1 176 ? 10.125 -12.053 -28.933 1.00 89.19 176 GLU A O 1
ATOM 1366 N N . TYR A 1 177 ? 8.115 -11.498 -28.089 1.00 88.62 177 TYR A N 1
ATOM 1367 C CA . TYR A 1 177 ? 8.524 -11.501 -26.688 1.00 88.62 177 TYR A CA 1
ATOM 1368 C C . TYR A 1 177 ? 8.007 -12.768 -26.012 1.00 88.62 177 TYR A C 1
ATOM 1370 O O . TYR A 1 177 ? 6.828 -13.098 -26.126 1.00 88.62 177 TYR A O 1
ATOM 1378 N N . GLY A 1 178 ? 8.902 -13.483 -25.338 1.00 85.50 178 GLY A N 1
ATOM 1379 C CA . GLY A 1 178 ? 8.605 -14.729 -24.640 1.00 85.50 178 GLY A CA 1
ATOM 1380 C C . GLY A 1 178 ? 8.567 -14.550 -23.124 1.00 85.50 178 GLY A C 1
ATOM 1381 O O . GLY A 1 178 ? 8.046 -13.572 -22.595 1.00 85.50 178 GLY A O 1
ATOM 1382 N N . THR A 1 179 ? 9.143 -15.514 -22.410 1.00 90.88 179 THR A N 1
ATOM 1383 C CA . THR A 1 179 ? 9.152 -15.580 -20.946 1.00 90.88 179 THR A CA 1
ATOM 1384 C C . THR A 1 179 ? 9.839 -14.376 -20.302 1.00 90.88 179 THR A C 1
ATOM 1386 O O . THR A 1 179 ? 10.917 -13.960 -20.742 1.00 90.88 179 THR A O 1
ATOM 1389 N N . VAL A 1 180 ? 9.226 -13.872 -19.227 1.00 94.25 180 VAL A N 1
ATOM 1390 C CA . VAL A 1 180 ? 9.803 -12.894 -18.298 1.00 94.25 180 VAL A CA 1
ATOM 1391 C C . VAL A 1 180 ? 10.534 -13.629 -17.172 1.00 94.25 180 VAL A C 1
ATOM 1393 O O . VAL A 1 180 ? 9.994 -14.565 -16.588 1.00 94.25 180 VAL A O 1
ATOM 1396 N N . THR A 1 181 ? 11.759 -13.210 -16.861 1.00 94.12 181 THR A N 1
ATOM 1397 C CA . THR A 1 181 ? 12.610 -13.783 -15.805 1.00 94.12 181 THR A CA 1
ATOM 1398 C C . THR A 1 181 ? 13.289 -12.683 -14.990 1.00 94.12 181 THR A C 1
ATOM 1400 O O . THR A 1 181 ? 13.345 -11.532 -15.425 1.00 94.12 181 THR A O 1
ATOM 1403 N N . GLY A 1 182 ? 13.859 -13.036 -13.834 1.00 93.62 182 GLY A N 1
ATOM 1404 C CA . GLY A 1 182 ? 14.624 -12.100 -12.998 1.00 93.62 182 GLY A CA 1
ATOM 1405 C C . GLY A 1 182 ? 13.752 -11.128 -12.201 1.00 93.62 182 GLY A C 1
ATOM 1406 O O . GLY A 1 182 ? 14.231 -10.075 -11.802 1.00 93.62 182 GLY A O 1
ATOM 1407 N N . ILE A 1 183 ? 12.470 -11.454 -12.004 1.00 94.62 183 ILE A N 1
ATOM 1408 C CA . ILE A 1 183 ? 11.570 -10.746 -11.088 1.00 94.62 183 ILE A CA 1
ATOM 1409 C C . ILE A 1 183 ? 11.269 -11.702 -9.930 1.00 94.62 183 ILE A C 1
ATOM 1411 O O . ILE A 1 183 ? 10.665 -12.747 -10.182 1.00 94.62 183 ILE A O 1
ATOM 1415 N N . PRO A 1 184 ? 11.665 -11.381 -8.688 1.00 94.50 184 PRO A N 1
ATOM 1416 C CA . PRO A 1 184 ? 11.321 -12.200 -7.531 1.00 94.50 184 PRO A CA 1
ATOM 1417 C C . PRO A 1 184 ? 9.805 -12.287 -7.286 1.00 94.50 184 PRO A C 1
ATOM 1419 O O . PRO A 1 184 ? 9.016 -11.463 -7.775 1.00 94.50 184 PRO A O 1
ATOM 1422 N N . ASP A 1 185 ? 9.397 -13.279 -6.493 1.00 92.38 185 ASP A N 1
ATOM 1423 C CA . ASP A 1 185 ? 8.026 -13.377 -5.987 1.00 92.38 185 ASP A CA 1
ATOM 1424 C C . ASP A 1 185 ? 7.679 -12.148 -5.132 1.00 92.38 185 ASP A C 1
ATOM 1426 O O . ASP A 1 185 ? 8.559 -11.659 -4.414 1.00 92.38 185 ASP A O 1
ATOM 1430 N N . PRO A 1 186 ? 6.421 -11.663 -5.161 1.00 88.56 186 PRO A N 1
ATOM 1431 C CA . PRO A 1 186 ? 5.999 -10.505 -4.377 1.00 88.56 186 PRO A CA 1
ATOM 1432 C C . PRO A 1 186 ? 6.415 -10.615 -2.911 1.00 88.56 186 PRO A C 1
ATOM 1434 O O . PRO A 1 186 ? 6.140 -11.623 -2.257 1.00 88.56 186 PRO A O 1
ATOM 1437 N N . GLN A 1 187 ? 7.041 -9.562 -2.390 1.00 85.12 187 GLN A N 1
ATOM 1438 C CA . GLN A 1 187 ? 7.400 -9.455 -0.978 1.00 85.12 187 GLN A CA 1
ATOM 1439 C C . GLN A 1 187 ? 6.650 -8.286 -0.330 1.00 85.12 187 GLN A C 1
ATOM 1441 O O . GLN A 1 187 ? 6.418 -7.266 -0.988 1.00 85.12 187 GLN A O 1
ATOM 1446 N N . PRO A 1 188 ? 6.286 -8.387 0.962 1.00 74.88 188 PRO A N 1
ATOM 1447 C CA . PRO A 1 188 ? 5.671 -7.278 1.683 1.00 74.88 188 PRO A CA 1
ATOM 1448 C C . PRO A 1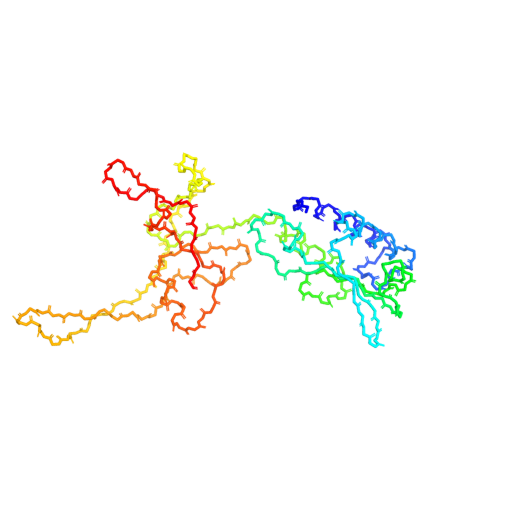 188 ? 6.489 -5.988 1.541 1.00 74.88 188 PRO A C 1
ATOM 1450 O O . PRO A 1 188 ? 7.710 -6.001 1.696 1.00 74.88 188 PRO A O 1
ATOM 1453 N N . HIS A 1 189 ? 5.807 -4.877 1.249 1.00 78.56 189 HIS A N 1
ATOM 1454 C CA . HIS A 1 189 ? 6.390 -3.530 1.130 1.00 78.56 189 HIS A CA 1
ATOM 1455 C C . HIS A 1 189 ? 7.498 -3.373 0.083 1.00 78.56 189 HIS A C 1
ATOM 1457 O O . HIS A 1 189 ? 8.200 -2.367 0.098 1.00 78.56 189 HIS A O 1
ATOM 1463 N N . THR A 1 190 ? 7.667 -4.337 -0.820 1.00 88.81 190 THR A N 1
ATOM 1464 C CA . THR A 1 190 ? 8.730 -4.313 -1.825 1.00 88.81 190 THR A CA 1
ATOM 1465 C C . THR A 1 190 ? 8.141 -4.020 -3.193 1.00 88.81 190 THR A C 1
ATOM 1467 O O . THR A 1 190 ? 7.215 -4.698 -3.622 1.00 88.81 190 THR A O 1
ATOM 1470 N N . TYR A 1 191 ? 8.698 -3.027 -3.878 1.00 93.75 191 TYR A N 1
ATOM 1471 C CA . TYR A 1 191 ? 8.340 -2.652 -5.237 1.00 93.75 191 TYR A CA 1
ATOM 1472 C C . TYR A 1 191 ? 9.522 -2.897 -6.168 1.00 93.75 191 TYR A C 1
ATOM 1474 O O . TYR A 1 191 ? 10.643 -2.448 -5.911 1.00 93.75 191 TYR A O 1
ATOM 1482 N N . TYR A 1 192 ? 9.264 -3.578 -7.277 1.00 96.88 192 TYR A N 1
ATOM 1483 C CA . TYR A 1 192 ? 10.265 -3.908 -8.280 1.00 96.88 192 TYR A CA 1
ATOM 1484 C C . TYR A 1 192 ? 10.179 -2.928 -9.446 1.00 96.88 192 TYR A C 1
ATOM 1486 O O . TYR A 1 192 ? 9.178 -2.864 -10.162 1.00 96.88 192 TYR A O 1
ATOM 1494 N N . ILE A 1 193 ? 11.252 -2.169 -9.650 1.00 97.88 193 ILE A N 1
ATOM 1495 C CA . ILE A 1 193 ? 11.372 -1.227 -10.759 1.00 97.88 193 ILE A CA 1
ATOM 1496 C C . ILE A 1 193 ? 11.859 -2.001 -11.983 1.00 97.88 193 ILE A C 1
ATOM 1498 O O . ILE A 1 193 ? 12.970 -2.532 -11.990 1.00 97.88 193 ILE A O 1
ATOM 1502 N N . VAL A 1 194 ? 11.037 -2.054 -13.028 1.00 97.12 194 VAL A N 1
ATOM 1503 C CA . VAL A 1 194 ? 11.330 -2.764 -14.282 1.00 97.12 194 VAL A CA 1
ATOM 1504 C C . VAL A 1 194 ? 11.164 -1.839 -15.490 1.00 97.12 194 VAL A C 1
ATOM 1506 O O . VAL A 1 194 ? 10.619 -0.740 -15.405 1.00 97.12 194 VAL A O 1
ATOM 1509 N N . SER A 1 195 ? 11.640 -2.280 -16.657 1.00 95.19 195 SER A N 1
ATOM 1510 C CA . SER A 1 195 ? 11.374 -1.562 -17.910 1.00 95.19 195 SER A CA 1
ATOM 1511 C C . SER A 1 195 ? 9.912 -1.711 -18.348 1.00 95.19 195 SER A C 1
ATOM 1513 O O . SER A 1 195 ? 9.284 -2.735 -18.078 1.00 95.19 195 SER A O 1
ATOM 1515 N N . LEU A 1 196 ? 9.399 -0.736 -19.107 1.00 94.25 196 LEU A N 1
ATOM 1516 C CA . LEU A 1 196 ? 8.044 -0.792 -19.674 1.00 94.25 196 LEU A CA 1
ATOM 1517 C C . LEU A 1 196 ? 7.803 -2.082 -20.469 1.00 94.25 196 LEU A C 1
ATOM 1519 O O . LEU A 1 196 ? 6.751 -2.696 -20.341 1.00 94.25 196 LEU A O 1
ATOM 1523 N N . LEU A 1 197 ? 8.804 -2.518 -21.238 1.00 93.06 197 LEU A N 1
ATOM 1524 C CA . LEU A 1 197 ? 8.735 -3.739 -22.033 1.00 93.06 197 LEU A CA 1
ATOM 1525 C C . LEU A 1 197 ? 8.531 -4.988 -21.160 1.00 93.06 197 LEU A C 1
ATOM 1527 O O . LEU A 1 197 ? 7.705 -5.838 -21.480 1.00 93.06 197 LEU A O 1
ATOM 1531 N N . VAL A 1 198 ? 9.264 -5.090 -20.048 1.00 94.75 198 VAL A N 1
ATOM 1532 C CA . VAL A 1 198 ? 9.126 -6.204 -19.097 1.00 94.75 198 VAL A CA 1
ATOM 1533 C C . VAL A 1 198 ? 7.748 -6.186 -18.436 1.00 94.75 198 VAL A C 1
ATOM 1535 O O . VAL A 1 198 ? 7.102 -7.228 -18.370 1.00 94.75 198 VAL A O 1
ATOM 1538 N N . ALA A 1 199 ? 7.278 -5.016 -17.989 1.00 94.31 199 ALA A N 1
ATOM 1539 C CA . ALA A 1 199 ? 5.958 -4.882 -17.373 1.00 94.31 199 ALA A CA 1
ATOM 1540 C C . ALA A 1 199 ? 4.825 -5.258 -18.345 1.00 94.31 199 ALA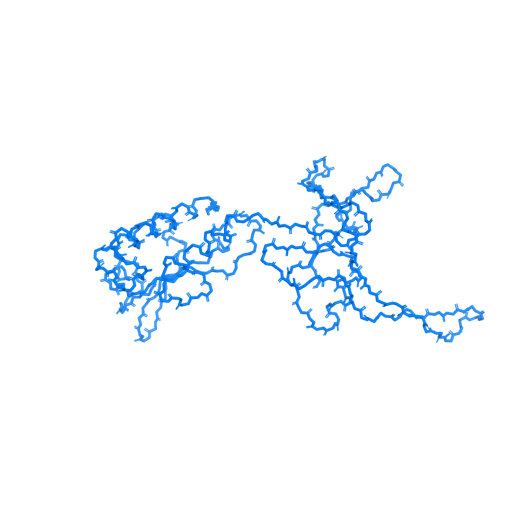 A C 1
ATOM 1542 O O . ALA A 1 199 ? 3.931 -6.015 -17.982 1.00 94.31 199 ALA A O 1
ATOM 1543 N N . GLN A 1 200 ? 4.897 -4.803 -19.600 1.00 92.69 200 GLN A N 1
ATOM 1544 C CA . GLN A 1 200 ? 3.926 -5.154 -20.643 1.00 92.69 200 GLN A CA 1
ATOM 1545 C C . GLN A 1 200 ? 3.943 -6.645 -20.982 1.00 92.69 200 GLN A C 1
ATOM 1547 O O . GLN A 1 200 ? 2.881 -7.251 -21.112 1.00 92.69 200 GLN A O 1
ATOM 1552 N N . ALA A 1 201 ? 5.128 -7.251 -21.099 1.00 92.62 201 ALA A N 1
ATOM 1553 C CA . ALA A 1 201 ? 5.249 -8.685 -21.336 1.00 92.62 201 ALA A CA 1
ATOM 1554 C C . ALA A 1 201 ? 4.653 -9.498 -20.177 1.00 92.62 201 ALA A C 1
ATOM 1556 O O . ALA A 1 201 ? 3.932 -10.462 -20.418 1.00 92.62 201 ALA A O 1
ATOM 1557 N N . LEU A 1 202 ? 4.891 -9.078 -18.929 1.00 92.19 202 LEU A N 1
ATOM 1558 C CA . LEU A 1 202 ? 4.317 -9.712 -17.744 1.00 92.19 202 LEU A CA 1
ATOM 1559 C C . LEU A 1 202 ? 2.787 -9.590 -17.729 1.00 92.19 202 LEU A C 1
ATOM 1561 O O . LEU A 1 202 ? 2.106 -10.602 -17.582 1.00 92.19 202 LEU A O 1
ATOM 1565 N N . ALA A 1 203 ? 2.245 -8.395 -17.970 1.00 89.69 203 ALA A N 1
ATOM 1566 C CA . ALA A 1 203 ? 0.802 -8.170 -18.047 1.00 89.69 203 ALA A CA 1
ATOM 1567 C C . ALA A 1 203 ? 0.137 -9.012 -19.154 1.00 89.69 203 ALA A C 1
ATOM 1569 O O . ALA A 1 203 ? -0.939 -9.573 -18.949 1.00 89.69 203 ALA A O 1
ATOM 1570 N N . ALA A 1 204 ? 0.804 -9.183 -20.303 1.00 90.06 204 ALA A N 1
ATOM 1571 C CA . ALA A 1 204 ? 0.315 -10.008 -21.409 1.00 90.06 204 ALA A CA 1
ATOM 1572 C C . ALA A 1 204 ? 0.186 -11.504 -21.058 1.00 90.06 204 ALA A C 1
ATOM 1574 O O . ALA A 1 204 ? -0.581 -12.214 -21.707 1.00 90.06 204 ALA A O 1
ATOM 1575 N N . THR A 1 205 ? 0.880 -11.989 -20.019 1.00 89.00 205 THR A N 1
ATOM 1576 C CA . THR A 1 205 ? 0.707 -13.365 -19.510 1.00 89.00 205 THR A CA 1
ATOM 1577 C C . THR A 1 205 ? -0.566 -13.555 -18.677 1.00 89.00 205 THR A C 1
ATOM 1579 O O . THR A 1 205 ? -0.891 -14.680 -18.304 1.00 89.00 205 THR A O 1
ATOM 1582 N N . GLY A 1 206 ? -1.290 -12.474 -18.366 1.00 87.31 206 GLY A N 1
ATOM 1583 C CA . GLY A 1 206 ? -2.456 -12.491 -17.481 1.00 87.31 206 GLY A CA 1
ATOM 1584 C C . GLY A 1 206 ? -2.112 -12.465 -15.987 1.00 87.31 206 GLY A C 1
ATOM 1585 O O . GLY A 1 206 ? -3.017 -12.479 -15.153 1.00 87.31 206 GLY A O 1
ATOM 1586 N N . ILE A 1 207 ? -0.826 -12.406 -15.627 1.00 82.62 207 ILE A N 1
ATOM 1587 C CA . ILE A 1 207 ? -0.377 -12.256 -14.240 1.00 82.62 207 ILE A CA 1
ATOM 1588 C C . ILE A 1 207 ? -0.530 -10.789 -13.819 1.00 82.62 207 ILE A C 1
ATOM 1590 O O . ILE A 1 207 ? 0.112 -9.902 -14.378 1.00 82.62 207 ILE A O 1
ATOM 1594 N N . LYS A 1 208 ? -1.346 -10.531 -12.789 1.00 83.44 208 LYS A N 1
ATOM 1595 C CA . LYS A 1 208 ? -1.496 -9.202 -12.182 1.00 83.44 208 LYS A CA 1
ATOM 1596 C C . LYS A 1 208 ? -0.511 -9.043 -11.021 1.00 83.44 208 LYS A C 1
ATOM 1598 O O . LYS A 1 208 ? -0.602 -9.770 -10.036 1.00 83.44 208 LYS A O 1
ATOM 1603 N N . ARG A 1 209 ? 0.411 -8.085 -11.131 1.00 87.00 209 ARG A N 1
ATOM 1604 C CA . ARG A 1 209 ? 1.410 -7.746 -10.104 1.00 87.00 209 ARG A CA 1
ATOM 1605 C C . ARG A 1 209 ? 1.298 -6.264 -9.762 1.00 87.00 209 ARG A C 1
ATOM 1607 O O . ARG A 1 209 ? 1.585 -5.417 -10.599 1.00 87.00 209 ARG A O 1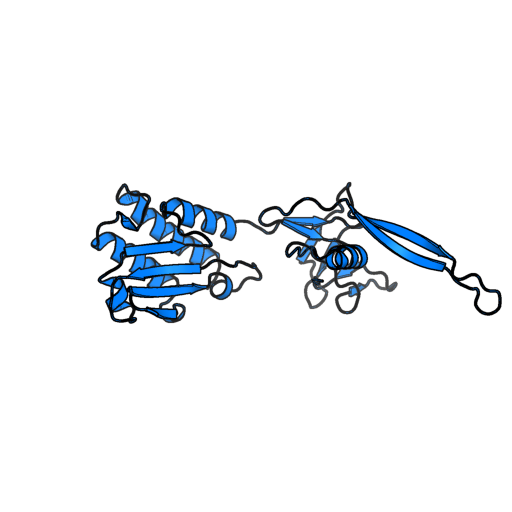
ATOM 1614 N N . THR A 1 210 ? 0.839 -5.952 -8.553 1.00 87.12 210 THR A N 1
ATOM 1615 C CA . THR A 1 210 ? 0.641 -4.569 -8.071 1.00 87.12 210 THR A CA 1
ATOM 1616 C C . THR A 1 210 ? 1.916 -3.940 -7.505 1.00 87.12 210 THR A C 1
ATOM 1618 O O . THR A 1 210 ? 1.947 -2.752 -7.212 1.00 87.12 210 THR A O 1
ATOM 1621 N N . ASP A 1 211 ? 2.968 -4.736 -7.359 1.00 92.06 211 ASP A N 1
ATOM 1622 C CA . ASP A 1 211 ? 4.291 -4.384 -6.848 1.00 92.06 211 ASP A CA 1
ATOM 1623 C C . ASP A 1 211 ? 5.300 -4.048 -7.966 1.00 92.06 211 ASP A C 1
ATOM 1625 O O . ASP A 1 211 ? 6.489 -3.883 -7.705 1.00 92.06 211 ASP A O 1
ATOM 1629 N N . ILE A 1 212 ? 4.849 -3.951 -9.221 1.00 95.50 212 ILE A N 1
ATOM 1630 C CA . ILE A 1 212 ? 5.689 -3.644 -10.384 1.00 95.50 212 ILE A CA 1
ATOM 1631 C C . ILE A 1 212 ? 5.558 -2.168 -10.746 1.00 95.50 212 ILE A C 1
ATOM 1633 O O . ILE A 1 212 ? 4.467 -1.686 -11.047 1.00 95.50 212 ILE A O 1
ATOM 1637 N N . LEU A 1 213 ? 6.689 -1.464 -10.771 1.00 96.56 213 LEU A N 1
ATOM 1638 C CA . LEU A 1 213 ? 6.758 -0.048 -11.115 1.00 96.56 213 LEU A CA 1
ATOM 1639 C C . LEU A 1 213 ? 7.611 0.171 -12.362 1.00 96.56 213 LEU A C 1
ATOM 1641 O O . LEU A 1 213 ? 8.685 -0.410 -12.520 1.00 96.56 213 LEU A O 1
ATOM 1645 N N . VAL A 1 214 ? 7.155 1.063 -13.235 1.00 96.88 214 VAL A N 1
ATOM 1646 C CA . VAL A 1 214 ? 7.875 1.444 -14.452 1.00 96.88 214 VAL A CA 1
ATOM 1647 C C . VAL A 1 214 ? 8.271 2.917 -14.372 1.00 96.88 214 VAL A C 1
ATOM 1649 O O . VAL A 1 214 ? 7.402 3.758 -14.152 1.00 96.88 214 VAL A O 1
ATOM 1652 N N . PRO A 1 215 ? 9.545 3.289 -14.583 1.00 96.75 215 PRO A N 1
ATOM 1653 C CA . PRO A 1 215 ? 9.928 4.694 -14.703 1.00 96.75 215 PRO A CA 1
ATOM 1654 C C . PRO A 1 215 ? 9.214 5.374 -15.887 1.00 96.75 215 PRO A C 1
ATOM 1656 O O . PRO A 1 215 ? 9.328 4.894 -17.018 1.00 96.75 215 PRO A O 1
ATOM 1659 N N . ASP A 1 216 ? 8.528 6.508 -15.678 1.00 96.25 216 ASP A N 1
ATOM 1660 C CA . ASP A 1 216 ? 7.970 7.304 -16.788 1.00 96.25 216 ASP A CA 1
ATOM 1661 C C . ASP A 1 216 ? 9.094 8.051 -17.519 1.00 96.25 216 ASP A C 1
ATOM 1663 O O . ASP A 1 216 ? 9.414 9.204 -17.223 1.00 96.25 216 ASP A O 1
ATOM 1667 N N . THR A 1 217 ? 9.724 7.385 -18.483 1.00 93.25 217 THR A N 1
ATOM 1668 C CA . THR A 1 217 ? 10.757 7.970 -19.352 1.00 93.25 217 THR A CA 1
ATOM 1669 C C . THR A 1 217 ? 10.182 8.745 -20.547 1.00 93.25 217 THR A C 1
ATOM 1671 O O . THR A 1 217 ? 10.939 9.207 -21.408 1.00 93.25 217 THR A O 1
ATOM 1674 N N . GLY A 1 218 ? 8.857 8.926 -20.591 1.00 92.19 218 GLY A N 1
ATOM 1675 C CA . GLY A 1 218 ? 8.142 9.757 -21.552 1.00 92.19 218 GLY A CA 1
ATOM 1676 C C . GLY A 1 218 ? 7.893 11.157 -20.997 1.00 92.19 218 GLY A C 1
ATOM 1677 O O . GLY A 1 218 ? 8.802 11.987 -20.936 1.00 92.19 218 GLY A O 1
ATOM 1678 N N . ALA A 1 219 ? 6.650 11.432 -20.600 1.00 92.62 219 ALA A N 1
ATOM 1679 C CA . ALA A 1 219 ? 6.239 12.747 -20.104 1.00 92.62 219 ALA A CA 1
ATOM 1680 C C . ALA A 1 219 ? 6.886 13.092 -18.749 1.00 92.62 219 ALA A C 1
ATOM 1682 O O . ALA A 1 219 ? 7.198 14.256 -18.488 1.00 92.62 219 ALA A O 1
ATOM 1683 N N . GLY A 1 220 ? 7.136 12.080 -17.916 1.00 94.69 220 GLY A N 1
ATOM 1684 C CA . GLY A 1 220 ? 7.833 12.211 -16.638 1.00 94.69 220 GLY A CA 1
ATOM 1685 C C . GLY A 1 220 ? 9.353 12.352 -16.753 1.00 94.69 220 GLY A C 1
ATOM 1686 O O . GLY A 1 220 ? 10.012 12.557 -15.739 1.00 94.69 220 GLY A O 1
ATOM 1687 N N . ALA A 1 221 ? 9.941 12.270 -17.951 1.00 96.56 221 ALA A N 1
ATOM 1688 C CA . ALA A 1 221 ? 11.394 12.244 -18.096 1.00 96.56 221 ALA A CA 1
ATOM 1689 C C . ALA A 1 221 ? 12.076 13.517 -17.571 1.00 96.56 221 ALA A C 1
ATOM 1691 O O . ALA A 1 221 ? 11.687 14.652 -17.887 1.00 96.56 221 ALA A O 1
ATOM 1692 N N . VAL A 1 222 ? 13.171 13.314 -16.844 1.00 97.38 222 VAL A N 1
ATOM 1693 C CA . VAL A 1 222 ? 14.156 14.343 -16.509 1.00 97.38 222 VAL A CA 1
ATOM 1694 C C . VAL A 1 222 ? 15.369 14.122 -17.399 1.00 97.38 222 VAL A C 1
ATOM 1696 O O . VAL A 1 222 ? 15.894 13.009 -17.486 1.00 97.38 222 VAL A O 1
ATOM 1699 N N . ARG A 1 223 ? 15.786 15.169 -18.113 1.00 96.44 223 ARG A N 1
ATOM 1700 C CA . ARG A 1 223 ? 16.849 15.101 -19.119 1.00 96.44 223 ARG A CA 1
ATOM 1701 C C . ARG A 1 223 ? 17.964 16.077 -18.783 1.00 96.44 223 ARG A C 1
ATOM 1703 O O . ARG A 1 223 ? 17.694 17.164 -18.282 1.00 96.44 223 ARG A O 1
ATOM 1710 N N . ASN A 1 224 ? 19.197 15.683 -19.077 1.00 94.81 224 ASN A N 1
ATOM 1711 C CA . ASN A 1 224 ? 20.344 16.583 -19.034 1.00 94.81 224 ASN A CA 1
ATOM 1712 C C . ASN A 1 224 ? 20.374 17.514 -20.261 1.00 94.81 224 ASN A C 1
ATOM 1714 O O . ASN A 1 224 ? 19.557 17.392 -21.175 1.00 94.81 224 ASN A O 1
ATOM 1718 N N . GLU A 1 225 ? 21.349 18.425 -20.297 1.00 95.38 225 GLU A N 1
ATOM 1719 C CA . GLU A 1 225 ? 21.536 19.398 -21.386 1.00 95.38 225 GLU A CA 1
ATOM 1720 C C . GLU A 1 225 ? 21.751 18.743 -22.760 1.00 95.38 225 GLU A C 1
ATOM 1722 O O . GLU A 1 225 ? 21.364 19.299 -23.784 1.00 95.38 225 GLU A O 1
ATOM 1727 N N . SER A 1 226 ? 22.313 17.532 -22.796 1.00 95.25 226 SER A N 1
ATOM 1728 C CA . SER A 1 226 ? 22.487 16.743 -24.023 1.00 95.25 226 SER A CA 1
ATOM 1729 C C . SER A 1 226 ? 21.223 15.975 -24.440 1.00 95.25 226 SER A C 1
ATOM 1731 O O . SER A 1 226 ? 21.255 15.218 -25.406 1.00 95.25 226 SER A O 1
ATOM 1733 N N . GLY A 1 227 ? 20.114 16.121 -23.707 1.00 93.38 227 GLY A N 1
ATOM 1734 C CA . GLY A 1 227 ? 18.846 15.431 -23.956 1.00 93.38 227 GLY A CA 1
ATOM 1735 C C . GLY A 1 227 ? 18.779 13.987 -23.438 1.00 93.38 227 GLY A C 1
ATOM 1736 O O . GLY A 1 227 ? 17.737 13.336 -23.582 1.00 93.38 227 GLY A O 1
ATOM 1737 N N . GLY A 1 228 ? 19.846 13.484 -22.812 1.00 94.31 228 GLY A N 1
ATOM 1738 C CA . GLY A 1 228 ? 19.903 12.155 -22.203 1.00 94.31 228 GLY A CA 1
ATOM 1739 C C . GLY A 1 228 ? 19.054 12.077 -20.936 1.00 94.31 228 GLY A C 1
ATOM 1740 O O . GLY A 1 228 ? 19.012 13.027 -20.158 1.00 94.31 228 GLY A O 1
ATOM 1741 N N . ILE A 1 229 ? 18.365 10.954 -20.727 1.00 95.00 229 ILE A N 1
ATOM 1742 C CA . ILE A 1 229 ? 17.516 10.741 -19.546 1.00 95.00 229 ILE A CA 1
ATOM 1743 C C . ILE A 1 229 ? 18.409 10.511 -18.324 1.00 95.00 229 ILE A C 1
ATOM 1745 O O . ILE A 1 229 ? 19.246 9.613 -18.336 1.00 95.00 229 ILE A O 1
ATOM 1749 N N . VAL A 1 230 ? 18.205 11.309 -17.277 1.00 95.88 230 VAL A N 1
ATOM 1750 C CA . VAL A 1 230 ? 18.908 11.197 -15.984 1.00 95.88 230 VAL A CA 1
ATOM 1751 C C . VAL A 1 230 ? 17.986 10.776 -14.837 1.00 95.88 230 VAL A C 1
ATOM 1753 O O . VAL A 1 230 ? 18.451 10.515 -13.732 1.00 95.88 230 VAL A O 1
ATOM 1756 N N . GLY A 1 231 ? 16.680 10.694 -15.092 1.00 96.31 231 GLY A N 1
ATOM 1757 C CA . GLY A 1 231 ? 15.683 10.254 -14.123 1.00 96.31 231 GLY A CA 1
ATOM 1758 C C . GLY A 1 231 ? 14.258 10.455 -14.626 1.00 96.31 231 GLY A C 1
ATOM 1759 O O . GLY A 1 231 ? 14.026 10.772 -15.797 1.00 96.31 231 GLY A O 1
ATOM 1760 N N . THR A 1 232 ? 13.297 10.295 -13.725 1.00 97.75 232 THR A N 1
ATOM 1761 C CA . THR A 1 232 ? 11.872 10.558 -13.969 1.00 97.75 232 THR A CA 1
ATOM 1762 C C . THR A 1 232 ? 11.248 11.281 -12.779 1.00 97.75 232 THR A C 1
ATOM 1764 O O . THR A 1 232 ? 11.826 11.282 -11.699 1.00 97.75 232 THR A O 1
ATOM 1767 N N . THR A 1 233 ? 10.084 11.901 -12.951 1.00 97.12 233 THR A N 1
ATOM 1768 C CA . THR A 1 233 ? 9.314 12.521 -11.863 1.00 97.12 233 THR A CA 1
ATOM 1769 C C . THR A 1 233 ? 8.228 11.621 -11.282 1.00 97.12 233 THR A C 1
ATOM 1771 O O . THR A 1 233 ? 7.604 11.987 -10.290 1.00 97.12 233 THR A O 1
ATOM 1774 N N . ARG A 1 234 ? 7.948 10.468 -11.906 1.00 95.25 234 ARG A N 1
ATOM 1775 C CA . ARG A 1 234 ? 6.878 9.556 -11.476 1.00 95.25 234 ARG A CA 1
ATOM 1776 C C . ARG A 1 234 ? 7.064 8.133 -11.997 1.00 95.25 234 ARG A C 1
ATOM 1778 O O . ARG A 1 234 ? 7.762 7.899 -12.985 1.00 95.25 234 ARG A O 1
ATOM 1785 N N . PHE A 1 235 ? 6.374 7.196 -11.356 1.00 96.00 235 PHE A N 1
ATOM 1786 C CA . PHE A 1 235 ? 6.203 5.833 -11.849 1.00 96.00 235 PHE A CA 1
ATOM 1787 C C . PHE A 1 235 ? 4.929 5.694 -12.691 1.00 96.00 235 PHE A C 1
ATOM 1789 O O . PHE A 1 235 ? 4.011 6.510 -12.609 1.00 96.00 235 PHE A O 1
ATOM 1796 N N . MET A 1 236 ? 4.876 4.632 -13.486 1.00 93.50 236 MET A N 1
ATOM 1797 C CA . MET A 1 236 ? 3.692 4.123 -14.168 1.00 93.50 236 MET A CA 1
ATOM 1798 C C . MET A 1 236 ? 3.437 2.686 -13.716 1.00 93.50 236 MET A C 1
ATOM 1800 O O . MET A 1 236 ? 4.373 1.961 -13.370 1.00 93.50 236 MET A O 1
ATOM 1804 N N . VAL A 1 237 ? 2.175 2.281 -13.785 1.00 90.94 237 VAL A N 1
ATOM 1805 C CA . VAL A 1 237 ? 1.719 0.895 -13.633 1.00 90.94 237 VAL A CA 1
ATOM 1806 C C . VAL A 1 237 ? 1.122 0.432 -14.965 1.00 90.94 237 VAL A C 1
ATOM 1808 O O . VAL A 1 237 ? 0.630 1.266 -15.731 1.00 90.94 237 VAL A O 1
ATOM 1811 N N . VAL A 1 238 ? 1.221 -0.866 -15.263 1.00 83.75 238 VAL A N 1
ATOM 1812 C CA . VAL A 1 238 ? 0.786 -1.491 -16.530 1.00 83.75 238 VAL A CA 1
ATOM 1813 C C . VAL A 1 238 ? -0.280 -2.538 -16.258 1.00 83.75 238 VAL A C 1
ATOM 1815 O O . VAL A 1 238 ? -0.123 -3.273 -15.259 1.00 83.75 238 VAL A O 1
#

Sequence (238 aa):
MNKQSLISVLTQAREVIISSGESSFYELKPRDKKVVFDLVINGIGARQFSTDGDSDGCFASADVGALISDDTFVDDEIVFFSRSEYTLLDNIRDSLTSFYVGDNQSSDTVKAIDKLVTRLSAEAIFVNLTPHVFTLYAADKKDVLLSVQAEPEMARVSQTYVDVPDINGFPVVRSEYGTVTGIPDPQPHTYYIVSLLVAQALAATGIKRTDILVPDTGAGAVRNESGGIVGTTRFMVV